Protein AF-A0A9E1J1G5-F1 (afdb_monomer)

Radius of gyration: 20.74 Å; Cα contacts (8 Å, |Δi|>4): 288; chains: 1; bounding box: 55×41×63 Å

Mean predicted aligned error: 5.79 Å

Sequence (266 aa):
MPKIDLGNWKSDDYFPFSLFRLLGIMYFPDDPQKRNQAIVTSLTNTKISMLEEATPEQRELIVKNLNLPPGGENPYSELEKTLKDAGADKTLLNSPSYEDFRKESGKAVLKGSIAGDILTLIKRMVSAKPKGGPSVKKAVFIIENFLAESLKKEGHPANRRFYMECWSEYRGVSHLWAAYGFWMNYLSKRGFLHSASDLYAFLNIAEDFREFGITFKPHGRKDSILLKDETWQPPVDLPRISCDLPLPPLPDEQIKALQEDYQAPV

Structure (mmCIF, N/CA/C/O backbone):
data_AF-A0A9E1J1G5-F1
#
_entry.id   AF-A0A9E1J1G5-F1
#
loop_
_atom_site.group_PDB
_atom_site.id
_atom_site.type_symbol
_atom_site.label_atom_id
_atom_site.label_alt_id
_atom_site.label_comp_id
_atom_site.label_asym_id
_atom_site.label_entity_id
_atom_site.label_seq_id
_atom_site.pdbx_PDB_ins_code
_atom_site.Cartn_x
_atom_site.Cartn_y
_atom_site.Cartn_z
_atom_site.occupancy
_atom_site.B_iso_or_equiv
_atom_site.auth_seq_id
_atom_site.auth_comp_id
_atom_site.auth_asym_id
_atom_site.auth_atom_id
_atom_site.pdbx_PDB_model_num
ATOM 1 N N . MET A 1 1 ? -11.316 -6.652 -8.997 1.00 71.88 1 MET A N 1
ATOM 2 C CA . MET A 1 1 ? -10.025 -6.123 -9.494 1.00 71.88 1 MET A CA 1
ATOM 3 C C . MET A 1 1 ? -9.435 -7.075 -10.530 1.00 71.88 1 MET A C 1
ATOM 5 O O . MET A 1 1 ? -9.555 -8.283 -10.334 1.00 71.88 1 MET A O 1
ATOM 9 N N . PRO A 1 2 ? -8.868 -6.588 -11.649 1.00 66.00 2 PRO A N 1
ATOM 10 C CA . PRO A 1 2 ? -8.272 -7.461 -12.658 1.00 66.00 2 PRO A CA 1
ATOM 11 C C . PRO A 1 2 ? -7.134 -8.299 -12.061 1.00 66.00 2 PRO A C 1
ATOM 13 O O . PRO A 1 2 ? -6.304 -7.787 -11.309 1.00 66.00 2 PRO A O 1
ATOM 16 N N . LYS A 1 3 ? -7.092 -9.590 -12.415 1.00 78.31 3 LYS A N 1
ATOM 17 C CA . LYS A 1 3 ? -5.912 -10.433 -12.194 1.00 78.31 3 LYS A CA 1
ATOM 18 C C . LYS A 1 3 ? -4.831 -9.930 -13.139 1.00 78.31 3 LYS A C 1
ATOM 20 O O . LYS A 1 3 ? -4.956 -10.102 -14.348 1.00 78.31 3 LYS A O 1
ATOM 25 N N . ILE A 1 4 ? -3.832 -9.248 -12.598 1.00 78.75 4 ILE A N 1
ATOM 26 C CA . ILE A 1 4 ? -2.724 -8.730 -13.397 1.00 78.75 4 ILE A CA 1
ATOM 27 C C . ILE A 1 4 ? -1.570 -9.704 -13.258 1.00 78.75 4 ILE A C 1
ATOM 29 O O . ILE A 1 4 ? -1.109 -9.977 -12.152 1.00 78.75 4 ILE A O 1
ATOM 33 N N . ASP A 1 5 ? -1.152 -10.235 -14.398 1.00 85.44 5 ASP A N 1
ATOM 34 C CA . ASP A 1 5 ? -0.017 -11.131 -14.499 1.00 85.44 5 ASP A CA 1
ATOM 35 C C . ASP A 1 5 ? 1.289 -10.347 -14.312 1.00 85.44 5 ASP A C 1
ATOM 37 O O . ASP A 1 5 ? 1.572 -9.393 -15.046 1.00 85.44 5 ASP A O 1
ATOM 41 N N . LEU A 1 6 ? 2.093 -10.749 -13.328 1.00 88.94 6 LEU A N 1
ATOM 42 C CA . LEU A 1 6 ? 3.420 -10.177 -13.101 1.00 88.94 6 LEU A CA 1
ATOM 43 C C . LEU A 1 6 ? 4.454 -10.686 -14.123 1.00 88.94 6 LEU A C 1
ATOM 45 O O . LEU A 1 6 ? 5.547 -10.139 -14.177 1.00 88.94 6 LEU A O 1
ATOM 49 N N . GLY A 1 7 ? 4.100 -11.653 -14.978 1.00 85.81 7 GLY A N 1
ATOM 50 C CA . GLY A 1 7 ? 4.993 -12.271 -15.956 1.00 85.81 7 GLY A CA 1
ATOM 51 C C . GLY A 1 7 ? 5.881 -13.334 -15.308 1.00 85.81 7 GLY A C 1
ATOM 52 O O . GLY A 1 7 ? 5.498 -13.952 -14.316 1.00 85.81 7 GLY A O 1
ATOM 53 N N . ASN A 1 8 ? 7.092 -13.530 -15.832 1.00 84.56 8 ASN A N 1
ATOM 54 C CA . ASN A 1 8 ? 8.076 -14.488 -15.310 1.00 84.56 8 ASN A CA 1
ATOM 55 C C . ASN A 1 8 ? 8.753 -14.006 -14.008 1.00 84.56 8 ASN A C 1
ATOM 57 O O . ASN A 1 8 ? 9.972 -14.042 -13.872 1.00 84.56 8 ASN A O 1
ATOM 61 N N . TRP A 1 9 ? 7.960 -13.583 -13.020 1.00 86.19 9 TRP A N 1
ATOM 62 C CA . TRP A 1 9 ? 8.395 -12.916 -11.785 1.00 86.19 9 TRP A CA 1
ATOM 63 C C . TRP A 1 9 ? 9.342 -13.727 -10.891 1.00 86.19 9 TRP A C 1
ATOM 65 O O . TRP A 1 9 ? 9.960 -13.173 -9.986 1.00 86.19 9 TRP A O 1
ATOM 75 N N . LYS A 1 10 ? 9.467 -15.032 -11.149 1.00 86.44 10 LYS A N 1
ATOM 76 C CA . LYS A 1 10 ? 10.398 -15.945 -10.471 1.00 86.44 10 LYS A CA 1
ATOM 77 C C . LYS A 1 10 ? 11.832 -15.870 -11.007 1.00 86.44 10 LYS A C 1
ATOM 79 O O . LYS A 1 10 ? 12.721 -16.434 -10.381 1.00 86.44 10 LYS A O 1
ATOM 84 N N . SER A 1 11 ? 12.049 -15.235 -12.158 1.00 85.56 11 SER A N 1
ATOM 85 C CA . SER A 1 11 ? 13.368 -15.080 -12.772 1.00 85.56 11 SER A CA 1
ATOM 86 C C . SER A 1 11 ? 13.900 -13.665 -12.554 1.00 85.56 11 SER A C 1
ATOM 88 O O . SER A 1 11 ? 13.185 -12.684 -12.776 1.00 85.56 11 SER A O 1
ATOM 90 N N . ASP A 1 12 ? 15.169 -13.561 -12.158 1.00 82.69 12 ASP A N 1
ATOM 91 C CA . ASP A 1 12 ? 15.855 -12.277 -11.984 1.00 82.69 12 ASP A CA 1
ATOM 92 C C . ASP A 1 12 ? 15.942 -11.484 -13.299 1.00 82.69 12 ASP A C 1
ATOM 94 O O . ASP A 1 12 ? 15.855 -10.256 -13.277 1.00 82.69 12 ASP A O 1
ATOM 98 N N . ASP A 1 13 ? 15.982 -12.158 -14.453 1.00 79.19 13 ASP A N 1
ATOM 99 C CA . ASP A 1 13 ? 15.992 -11.501 -15.770 1.00 79.19 13 ASP A CA 1
ATOM 100 C C . ASP A 1 13 ? 14.711 -10.684 -16.023 1.00 79.19 13 ASP A C 1
ATOM 102 O O . ASP A 1 13 ? 14.711 -9.691 -16.754 1.00 79.19 13 ASP A O 1
ATOM 106 N N . TYR A 1 14 ? 13.610 -11.076 -15.376 1.00 83.19 14 TYR A N 1
ATOM 107 C CA . TYR A 1 14 ? 12.298 -10.442 -15.495 1.00 83.19 14 TYR A CA 1
ATOM 108 C C . TYR A 1 14 ? 11.895 -9.663 -14.241 1.00 83.19 14 TYR A C 1
ATOM 110 O O . TYR A 1 14 ? 10.787 -9.113 -14.175 1.00 83.19 14 TYR A O 1
ATOM 118 N N . PHE A 1 15 ? 12.777 -9.583 -13.243 1.00 87.75 15 PHE A N 1
ATOM 119 C CA . PHE A 1 15 ? 12.491 -8.900 -11.989 1.00 87.75 15 PHE A CA 1
ATOM 120 C C . PHE A 1 15 ? 12.102 -7.423 -12.197 1.00 87.75 15 PHE A C 1
ATOM 122 O O . PHE A 1 15 ? 11.034 -7.044 -11.706 1.00 87.75 15 PHE A O 1
ATOM 129 N N . PRO A 1 16 ? 12.844 -6.597 -12.971 1.00 86.12 16 PRO A N 1
ATOM 130 C CA . PRO A 1 16 ? 12.470 -5.196 -13.174 1.00 86.12 16 PRO A CA 1
ATOM 131 C C . PRO A 1 16 ? 11.065 -5.041 -13.769 1.00 86.12 16 PRO A C 1
ATOM 133 O O . PRO A 1 16 ? 10.278 -4.209 -13.326 1.00 86.12 16 PRO A O 1
ATOM 136 N N . PHE A 1 17 ? 10.703 -5.895 -14.729 1.00 87.31 17 PHE A N 1
ATOM 137 C CA . PHE A 1 17 ? 9.374 -5.895 -15.341 1.00 87.31 17 PHE A CA 1
ATOM 138 C C . PHE A 1 17 ? 8.273 -6.211 -14.335 1.00 87.31 17 PHE A C 1
ATOM 140 O O . PHE A 1 17 ? 7.263 -5.508 -14.267 1.00 87.31 17 PHE A O 1
ATOM 147 N N . SER A 1 18 ? 8.491 -7.252 -13.540 1.00 91.50 18 SER A N 1
ATOM 148 C CA . SER A 1 18 ? 7.551 -7.707 -12.519 1.00 91.50 18 SER A CA 1
ATOM 149 C C . SER A 1 18 ? 7.358 -6.643 -11.439 1.00 91.50 18 SER A C 1
ATOM 151 O O . SER A 1 18 ? 6.227 -6.355 -11.044 1.00 91.50 18 SER A O 1
ATOM 153 N N . LEU A 1 19 ? 8.452 -5.994 -11.029 1.00 92.75 19 LEU A N 1
ATOM 154 C CA . LEU A 1 19 ? 8.444 -4.876 -10.094 1.00 92.75 19 LEU A CA 1
ATOM 155 C C . LEU A 1 19 ? 7.640 -3.692 -10.639 1.00 92.75 19 LEU A C 1
ATOM 157 O O . LEU A 1 19 ? 6.762 -3.185 -9.946 1.00 92.75 19 LEU A O 1
ATOM 161 N N . PHE A 1 20 ? 7.885 -3.252 -11.876 1.00 92.44 20 PHE A N 1
ATOM 162 C CA . PHE A 1 20 ? 7.161 -2.103 -12.429 1.00 92.44 20 PHE A CA 1
ATOM 163 C C . PHE A 1 20 ? 5.688 -2.401 -12.693 1.00 92.44 20 PHE A C 1
ATOM 165 O O . PHE A 1 20 ? 4.851 -1.521 -12.490 1.00 92.44 20 PHE A O 1
ATOM 172 N N . ARG A 1 21 ? 5.341 -3.641 -13.066 1.00 92.94 21 ARG A N 1
ATOM 173 C CA . ARG A 1 21 ? 3.940 -4.083 -13.114 1.00 92.94 21 ARG A CA 1
ATOM 174 C C . ARG A 1 21 ? 3.294 -3.974 -11.739 1.00 92.94 21 ARG A C 1
ATOM 176 O O . ARG A 1 21 ? 2.249 -3.341 -11.626 1.00 92.94 21 ARG A O 1
ATOM 183 N N . LEU A 1 22 ? 3.934 -4.513 -10.702 1.00 95.31 22 LEU A N 1
ATOM 184 C CA . LEU A 1 22 ? 3.461 -4.412 -9.322 1.00 95.31 22 LEU A CA 1
ATOM 185 C C . LEU A 1 22 ? 3.281 -2.948 -8.883 1.00 95.31 22 LEU A C 1
ATOM 187 O O . LEU A 1 22 ? 2.214 -2.587 -8.388 1.00 95.31 22 LEU A O 1
ATOM 191 N N . LEU A 1 23 ? 4.275 -2.090 -9.118 1.00 94.88 23 LEU A N 1
ATOM 192 C CA . LEU A 1 23 ? 4.204 -0.665 -8.783 1.00 94.88 23 LEU A CA 1
ATOM 193 C C . LEU A 1 23 ? 3.078 0.048 -9.537 1.00 94.88 23 LEU A C 1
ATOM 195 O O . LEU A 1 23 ? 2.347 0.830 -8.937 1.00 94.88 23 LEU A O 1
ATOM 199 N N . GLY A 1 24 ? 2.872 -0.265 -10.819 1.00 94.69 24 GLY A N 1
ATOM 200 C CA . GLY A 1 24 ? 1.738 0.246 -11.586 1.00 94.69 24 GLY A CA 1
ATOM 201 C C . GLY A 1 24 ? 0.404 -0.076 -10.906 1.00 94.69 24 GLY A C 1
ATOM 202 O O . GLY A 1 24 ? -0.408 0.822 -10.695 1.00 94.69 24 GLY A O 1
ATOM 203 N N . ILE A 1 25 ? 0.200 -1.332 -10.493 1.00 95.44 25 ILE A N 1
ATOM 204 C CA . ILE A 1 25 ? -0.998 -1.781 -9.752 1.00 95.44 25 ILE A CA 1
ATOM 205 C C . ILE A 1 25 ? -1.164 -1.000 -8.453 1.00 95.44 25 ILE A C 1
ATOM 207 O O . ILE A 1 25 ? -2.265 -0.548 -8.145 1.00 95.44 25 ILE A O 1
ATOM 211 N N . MET A 1 26 ? -0.073 -0.836 -7.706 1.00 96.94 26 MET A N 1
ATOM 212 C CA . MET A 1 26 ? -0.079 -0.114 -6.441 1.00 96.94 26 MET A CA 1
ATOM 213 C C . MET A 1 26 ? -0.428 1.363 -6.626 1.00 96.94 26 MET A C 1
ATOM 215 O O . MET A 1 26 ? -1.184 1.891 -5.815 1.00 96.94 26 MET A O 1
ATOM 219 N N . TYR A 1 27 ? 0.088 2.020 -7.670 1.00 96.56 27 TYR A N 1
ATOM 220 C CA . TYR A 1 27 ? -0.142 3.443 -7.924 1.00 96.56 27 TYR A CA 1
ATOM 221 C C . TYR A 1 27 ? -1.534 3.729 -8.491 1.00 96.56 27 TYR A C 1
ATOM 223 O O . TYR A 1 27 ? -2.184 4.686 -8.068 1.00 96.56 27 TYR A O 1
ATOM 231 N N . PHE A 1 28 ? -1.998 2.899 -9.427 1.00 96.31 28 PHE A N 1
ATOM 232 C CA . PHE A 1 28 ? -3.217 3.136 -10.201 1.00 96.31 28 PHE A CA 1
ATOM 233 C C . PHE A 1 28 ? -4.117 1.885 -10.211 1.00 96.31 28 PHE A C 1
ATOM 235 O O . PHE A 1 28 ? -4.293 1.243 -11.252 1.00 96.31 28 PHE A O 1
ATOM 242 N N . PRO A 1 29 ? -4.700 1.500 -9.060 1.00 95.38 29 PRO A N 1
ATOM 243 C CA . PRO A 1 29 ? -5.474 0.262 -8.911 1.00 95.38 29 PRO A CA 1
ATOM 244 C C . PRO A 1 29 ? -6.682 0.147 -9.855 1.00 95.38 29 PRO A C 1
ATOM 246 O O . PRO A 1 29 ? -6.997 -0.954 -10.320 1.00 95.38 29 PRO A O 1
ATOM 249 N N . ASP A 1 30 ? -7.288 1.275 -10.222 1.00 94.69 30 ASP A N 1
ATOM 250 C CA . ASP A 1 30 ? -8.528 1.320 -11.007 1.00 94.69 30 ASP A CA 1
ATOM 251 C C . ASP A 1 30 ? -8.364 1.937 -12.407 1.00 94.69 30 ASP A C 1
ATOM 253 O O . ASP A 1 30 ? -9.327 1.988 -13.168 1.00 94.69 30 ASP A O 1
ATOM 257 N N . ASP A 1 31 ? -7.148 2.346 -12.788 1.00 94.06 31 ASP A N 1
ATOM 258 C CA . ASP A 1 31 ? -6.867 2.984 -14.083 1.00 94.06 31 ASP A CA 1
ATOM 259 C C . ASP A 1 31 ? -5.827 2.178 -14.890 1.00 94.06 31 ASP A C 1
ATOM 261 O O . ASP A 1 31 ? -4.618 2.390 -14.753 1.00 94.06 31 ASP A O 1
ATOM 265 N N . PRO A 1 32 ? -6.270 1.226 -15.739 1.00 91.38 32 PRO A N 1
ATOM 266 C CA . PRO A 1 32 ? -5.374 0.413 -16.558 1.00 91.38 32 PRO A CA 1
ATOM 267 C C . PRO A 1 32 ? -4.472 1.229 -17.490 1.00 91.38 32 PRO A C 1
ATOM 269 O O . PRO A 1 32 ? -3.341 0.820 -17.744 1.00 91.38 32 PRO A O 1
ATOM 272 N N . GLN A 1 33 ? -4.950 2.372 -17.989 1.00 89.31 33 GLN A N 1
ATOM 273 C CA . GLN A 1 33 ? -4.179 3.210 -18.901 1.00 89.31 33 GLN A CA 1
ATOM 274 C C . GLN A 1 33 ? -3.013 3.864 -18.158 1.00 89.31 33 GLN A C 1
ATOM 276 O O . GLN A 1 33 ? -1.870 3.762 -18.609 1.00 89.31 33 GLN A O 1
ATOM 281 N N . LYS A 1 34 ? -3.271 4.451 -16.983 1.00 91.00 34 LYS A N 1
ATOM 282 C CA . LYS A 1 34 ? -2.211 5.009 -16.133 1.00 91.00 34 LYS A CA 1
ATOM 283 C C . LYS A 1 34 ? -1.242 3.947 -15.631 1.00 91.00 34 LYS A C 1
ATOM 285 O O . LYS A 1 34 ? -0.047 4.217 -15.546 1.00 91.00 34 LYS A O 1
ATOM 290 N N . ARG A 1 35 ? -1.708 2.721 -15.361 1.00 91.50 35 ARG A N 1
ATOM 291 C CA . ARG A 1 35 ? -0.805 1.594 -15.054 1.00 91.50 35 ARG A CA 1
ATOM 292 C C . ARG A 1 35 ? 0.169 1.320 -16.185 1.00 91.50 35 ARG A C 1
ATOM 294 O O . ARG A 1 35 ? 1.368 1.241 -15.937 1.00 91.50 35 ARG A O 1
ATOM 301 N N . ASN A 1 36 ? -0.330 1.188 -17.411 1.00 88.19 36 ASN A N 1
ATOM 302 C CA . ASN A 1 36 ? 0.519 0.927 -18.569 1.00 88.19 36 ASN A CA 1
ATOM 303 C C . ASN A 1 36 ? 1.506 2.079 -18.796 1.00 88.19 36 ASN A C 1
ATOM 305 O O . ASN A 1 36 ? 2.693 1.830 -18.993 1.00 88.19 36 ASN A O 1
ATOM 309 N N . GLN A 1 37 ? 1.050 3.328 -18.665 1.00 87.56 37 GLN A N 1
ATOM 310 C CA . GLN A 1 37 ? 1.920 4.508 -18.704 1.00 87.56 37 GLN A CA 1
ATOM 311 C C . GLN A 1 37 ? 3.015 4.453 -17.635 1.00 87.56 37 GLN A C 1
ATOM 313 O O . GLN A 1 37 ? 4.180 4.696 -17.947 1.00 87.56 37 GLN A O 1
ATOM 318 N N . ALA A 1 38 ? 2.669 4.088 -16.398 1.00 89.12 38 ALA A N 1
ATOM 319 C CA . ALA A 1 38 ? 3.623 3.951 -15.303 1.00 89.12 38 ALA A CA 1
ATOM 320 C C . ALA A 1 38 ? 4.688 2.893 -15.599 1.00 89.12 38 ALA A C 1
ATOM 322 O O . ALA A 1 38 ? 5.877 3.161 -15.458 1.00 89.12 38 ALA A O 1
ATOM 323 N N . ILE A 1 39 ? 4.264 1.718 -16.071 1.00 88.19 39 ILE A N 1
ATOM 324 C CA . ILE A 1 39 ? 5.156 0.607 -16.415 1.00 88.19 39 ILE A CA 1
ATOM 325 C C . ILE A 1 39 ? 6.137 1.032 -17.514 1.00 88.19 39 ILE A C 1
ATOM 327 O O . ILE A 1 39 ? 7.347 0.875 -17.351 1.00 88.19 39 ILE A O 1
ATOM 331 N N . VAL A 1 40 ? 5.627 1.602 -18.612 1.00 85.75 40 VAL A N 1
ATOM 332 C CA . VAL A 1 40 ? 6.446 2.046 -19.751 1.00 85.75 40 VAL A CA 1
ATOM 333 C C . VAL A 1 40 ? 7.419 3.147 -19.328 1.00 85.75 40 VAL A C 1
ATOM 335 O O . VAL A 1 40 ? 8.602 3.077 -19.662 1.00 85.75 40 VAL A O 1
ATOM 338 N N . THR A 1 41 ? 6.948 4.136 -18.564 1.00 85.94 41 THR A N 1
ATOM 339 C CA . THR A 1 41 ? 7.777 5.255 -18.094 1.00 85.94 41 THR A CA 1
ATOM 340 C C . THR A 1 41 ? 8.899 4.760 -17.185 1.00 85.94 41 THR A C 1
ATOM 342 O O . THR A 1 41 ? 10.061 5.096 -17.408 1.00 85.94 41 THR A O 1
ATOM 345 N N . SER A 1 42 ? 8.588 3.912 -16.200 1.00 85.31 42 SER A N 1
ATOM 346 C CA . SER A 1 42 ? 9.591 3.367 -15.282 1.00 85.31 42 SER A CA 1
ATOM 347 C C . SER A 1 42 ? 10.634 2.509 -15.998 1.00 85.31 42 SER A C 1
ATOM 349 O O . SER A 1 42 ? 11.826 2.725 -15.797 1.00 85.31 42 SER A O 1
ATOM 351 N N . LEU A 1 43 ? 10.210 1.608 -16.892 1.00 83.50 43 LEU A N 1
ATOM 352 C CA . LEU A 1 43 ? 11.127 0.793 -17.698 1.00 83.50 43 LEU A CA 1
ATOM 353 C C . LEU A 1 43 ? 12.055 1.651 -18.564 1.00 83.50 43 LEU A C 1
ATOM 355 O O . LEU A 1 43 ? 13.251 1.371 -18.657 1.00 83.50 43 LEU A O 1
ATOM 359 N N . THR A 1 44 ? 11.506 2.689 -19.196 1.00 83.00 44 THR A N 1
ATOM 360 C CA . THR A 1 44 ? 12.270 3.595 -20.062 1.00 83.00 44 THR A CA 1
ATOM 361 C C . THR A 1 44 ? 13.322 4.349 -19.257 1.00 83.00 44 THR A C 1
ATOM 363 O O . THR A 1 44 ? 14.491 4.353 -19.637 1.00 83.00 44 THR A O 1
ATOM 366 N N . ASN A 1 45 ? 12.946 4.902 -18.103 1.00 81.19 45 ASN A N 1
ATOM 367 C CA . ASN A 1 45 ? 13.873 5.638 -17.246 1.00 81.19 45 ASN A CA 1
ATOM 368 C C . ASN A 1 45 ? 14.975 4.752 -16.673 1.00 81.19 45 ASN A C 1
ATOM 370 O O . ASN A 1 45 ? 16.133 5.147 -16.708 1.00 81.19 45 ASN A O 1
ATOM 374 N N . THR A 1 46 ? 14.655 3.539 -16.211 1.00 81.69 46 THR A N 1
ATOM 375 C CA . THR A 1 46 ? 15.680 2.599 -15.737 1.00 81.69 46 THR A CA 1
ATOM 376 C C . THR A 1 46 ? 16.699 2.296 -16.828 1.00 81.69 46 THR A C 1
ATOM 378 O O . THR A 1 46 ? 17.897 2.314 -16.564 1.00 81.69 46 THR A O 1
ATOM 381 N N . LYS A 1 47 ? 16.254 2.090 -18.072 1.00 80.69 47 LYS A N 1
ATOM 382 C CA . LYS A 1 47 ? 17.173 1.879 -19.195 1.00 80.69 47 LYS A CA 1
ATOM 383 C C . LYS A 1 47 ? 18.019 3.108 -19.516 1.00 80.69 47 LYS A C 1
ATOM 385 O O . LYS A 1 47 ? 19.201 2.944 -19.803 1.00 80.69 47 LYS A O 1
ATOM 390 N N . ILE A 1 48 ? 17.435 4.307 -19.479 1.00 80.25 48 ILE A N 1
ATOM 391 C CA . ILE A 1 48 ? 18.177 5.558 -19.686 1.00 80.25 48 ILE A CA 1
ATOM 392 C C . ILE A 1 48 ? 19.261 5.701 -18.614 1.00 80.25 48 ILE A C 1
ATOM 394 O O . ILE A 1 48 ? 20.421 5.871 -18.970 1.00 80.25 48 ILE A O 1
ATOM 398 N N . SER A 1 49 ? 18.928 5.522 -17.334 1.00 77.44 49 SER A N 1
ATOM 399 C CA . SER A 1 49 ? 19.912 5.594 -16.246 1.00 77.44 49 SER A CA 1
ATOM 400 C C . SER A 1 49 ? 21.015 4.543 -16.391 1.00 77.44 49 SER A C 1
ATOM 402 O O . SER A 1 49 ? 22.191 4.870 -16.272 1.00 77.44 49 SER A O 1
ATOM 404 N N . MET A 1 50 ? 20.670 3.300 -16.752 1.00 79.25 50 MET A N 1
ATOM 405 C CA . MET A 1 50 ? 21.672 2.263 -17.037 1.00 79.25 50 MET A CA 1
ATOM 406 C C . MET A 1 50 ? 22.603 2.653 -18.194 1.00 79.25 50 MET A C 1
ATOM 408 O O . MET A 1 50 ? 23.794 2.364 -18.142 1.00 79.25 50 MET A O 1
ATOM 412 N N . LEU A 1 51 ? 22.083 3.298 -19.243 1.00 78.81 51 LEU A N 1
ATOM 413 C CA . LEU A 1 51 ? 22.889 3.785 -20.365 1.00 78.81 51 LEU A CA 1
ATOM 414 C C . LEU A 1 51 ? 23.793 4.954 -19.961 1.00 78.81 51 LEU A C 1
ATOM 416 O O . LEU A 1 51 ? 24.942 5.013 -20.396 1.00 78.81 51 LEU A O 1
ATOM 420 N N . GLU A 1 52 ? 23.296 5.877 -19.140 1.00 82.44 52 GLU A N 1
ATOM 421 C CA . GLU A 1 52 ? 24.062 7.020 -18.638 1.00 82.44 52 GLU A CA 1
ATOM 422 C C . GLU A 1 52 ? 25.233 6.569 -17.757 1.00 82.44 52 GLU A C 1
ATOM 424 O O . GLU A 1 52 ? 26.340 7.090 -17.903 1.00 82.44 52 GLU A O 1
ATOM 429 N N . GLU A 1 53 ? 25.027 5.547 -16.928 1.00 84.75 53 GLU A N 1
ATOM 430 C CA . GLU A 1 53 ? 26.045 4.984 -16.032 1.00 84.75 53 GLU A CA 1
ATOM 431 C C . GLU A 1 53 ? 26.988 3.978 -16.718 1.00 84.75 53 GLU A C 1
ATOM 433 O O . GLU A 1 53 ? 28.068 3.688 -16.200 1.00 84.75 53 GLU A O 1
ATOM 438 N N . ALA A 1 54 ? 26.615 3.455 -17.888 1.00 85.00 54 ALA A N 1
ATOM 439 C CA . ALA A 1 54 ? 2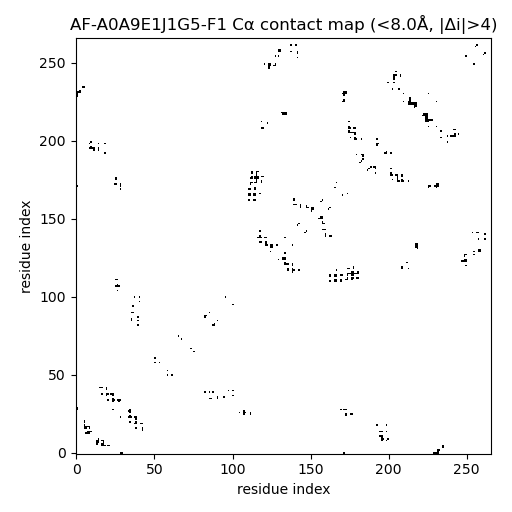7.399 2.458 -18.610 1.00 85.00 54 ALA A CA 1
ATOM 440 C C . ALA A 1 54 ? 28.718 3.022 -19.174 1.00 85.00 54 ALA A C 1
ATOM 442 O O . ALA A 1 54 ? 28.758 4.125 -19.732 1.00 85.00 54 ALA A O 1
ATOM 443 N N . THR A 1 55 ? 29.788 2.218 -19.114 1.00 91.94 55 THR A N 1
ATOM 444 C CA . THR A 1 55 ? 31.049 2.503 -19.823 1.00 91.94 55 THR A CA 1
ATOM 445 C C . THR A 1 55 ? 30.832 2.509 -21.343 1.00 91.94 55 THR A C 1
ATOM 447 O O . THR A 1 55 ? 29.844 1.943 -21.821 1.00 91.94 55 THR A O 1
ATOM 450 N N . PRO A 1 56 ? 31.733 3.106 -22.147 1.00 90.44 56 PRO A N 1
ATOM 451 C CA . PRO A 1 56 ? 31.621 3.070 -23.607 1.00 90.44 56 PRO A CA 1
ATOM 452 C C . PRO A 1 56 ? 31.427 1.655 -24.180 1.00 90.44 56 PRO A C 1
ATOM 454 O O . PRO A 1 56 ? 30.563 1.460 -25.031 1.00 90.44 56 PRO A O 1
ATOM 457 N N . GLU A 1 57 ? 32.144 0.658 -23.656 1.00 87.25 57 GLU A N 1
ATOM 458 C CA . GLU A 1 57 ? 32.053 -0.744 -24.086 1.00 87.25 57 GLU A CA 1
ATOM 459 C C . GLU A 1 57 ? 30.696 -1.362 -23.722 1.00 87.25 57 GLU A C 1
ATOM 461 O O . GLU A 1 57 ? 30.093 -2.088 -24.513 1.00 87.25 57 GLU A O 1
ATOM 466 N N . GLN A 1 58 ? 30.177 -1.049 -22.530 1.00 83.25 58 GLN A N 1
ATOM 467 C CA . GLN A 1 58 ? 28.847 -1.480 -22.103 1.00 83.25 58 GLN A CA 1
ATOM 468 C C . GLN A 1 58 ? 27.752 -0.819 -22.945 1.00 83.25 58 GLN A C 1
ATOM 470 O O . GLN A 1 58 ? 26.806 -1.493 -23.347 1.00 83.25 58 GLN A O 1
ATOM 475 N N . ARG A 1 59 ? 27.884 0.475 -23.265 1.00 79.25 59 ARG A N 1
ATOM 476 C CA . ARG A 1 59 ? 26.955 1.185 -24.156 1.00 79.25 59 ARG A CA 1
ATOM 477 C C . ARG A 1 59 ? 26.953 0.571 -25.549 1.00 79.25 59 ARG A C 1
ATOM 479 O O . ARG A 1 59 ? 25.878 0.336 -26.091 1.00 79.25 59 ARG A O 1
ATOM 486 N N . GLU A 1 60 ? 28.125 0.271 -26.107 1.00 79.31 60 GLU A N 1
ATOM 487 C CA . GLU A 1 60 ? 28.240 -0.388 -27.409 1.00 79.31 60 GLU A CA 1
ATOM 488 C C . GLU A 1 60 ? 27.568 -1.767 -27.393 1.00 79.31 60 GLU A C 1
ATOM 490 O O . GLU A 1 60 ? 26.788 -2.078 -28.293 1.00 79.31 60 GLU A O 1
ATOM 495 N N . LEU A 1 61 ? 27.775 -2.560 -26.336 1.00 80.06 61 LEU A N 1
ATOM 496 C CA . LEU A 1 61 ? 27.111 -3.852 -26.167 1.00 80.06 61 LEU A CA 1
ATOM 497 C C . LEU A 1 61 ? 25.585 -3.710 -26.045 1.00 80.06 61 LEU A C 1
ATOM 499 O O . LEU A 1 61 ? 24.852 -4.456 -26.693 1.00 80.06 61 LEU A O 1
ATOM 503 N N . ILE A 1 62 ? 25.092 -2.746 -25.261 1.00 75.38 62 ILE A N 1
ATOM 504 C CA . ILE A 1 62 ? 23.653 -2.484 -25.107 1.00 75.38 62 ILE A CA 1
ATOM 505 C C . ILE A 1 62 ? 23.042 -2.060 -26.448 1.00 75.38 62 ILE A C 1
ATOM 507 O O . ILE A 1 62 ? 22.029 -2.622 -26.858 1.00 75.38 62 ILE A O 1
ATOM 511 N N . VAL A 1 63 ? 23.663 -1.118 -27.162 1.00 72.44 63 VAL A N 1
ATOM 512 C CA . VAL A 1 63 ? 23.200 -0.659 -28.482 1.00 72.44 63 VAL A CA 1
ATOM 513 C C . VAL A 1 63 ? 23.234 -1.798 -29.502 1.00 72.44 63 VAL A C 1
ATOM 515 O O . VAL A 1 63 ? 22.289 -1.965 -30.272 1.00 72.44 63 VAL A O 1
ATOM 518 N N . LYS A 1 64 ? 24.282 -2.628 -29.491 1.00 73.50 64 LYS A N 1
ATOM 519 C CA . LYS A 1 64 ? 24.389 -3.808 -30.356 1.00 73.50 64 LYS A CA 1
ATOM 520 C C . LYS A 1 64 ? 23.281 -4.821 -30.070 1.00 73.50 64 LYS A C 1
ATOM 522 O O . LYS A 1 64 ? 22.688 -5.336 -31.013 1.00 73.50 64 LYS A O 1
ATOM 527 N N . ASN A 1 65 ? 22.968 -5.059 -28.797 1.00 67.25 65 ASN A N 1
ATOM 528 C CA . ASN A 1 65 ? 21.888 -5.954 -28.386 1.00 67.25 65 ASN A CA 1
ATOM 529 C C . ASN A 1 65 ? 20.504 -5.399 -28.768 1.00 67.25 65 ASN A C 1
ATOM 531 O O . ASN A 1 65 ? 19.631 -6.170 -29.161 1.00 67.25 65 ASN A O 1
ATOM 535 N N . LEU A 1 66 ? 20.308 -4.076 -28.720 1.00 65.44 66 LEU A N 1
ATOM 536 C CA . LEU A 1 66 ? 19.080 -3.422 -29.195 1.00 65.44 66 LEU A CA 1
ATOM 537 C C . LEU A 1 66 ? 18.895 -3.526 -30.721 1.00 65.44 66 LEU A C 1
ATOM 539 O O . LEU A 1 66 ? 17.762 -3.507 -31.191 1.00 65.44 66 LEU A O 1
ATOM 543 N N . ASN A 1 67 ? 19.985 -3.666 -31.480 1.00 60.50 67 ASN A N 1
ATOM 544 C CA . ASN A 1 67 ? 19.991 -3.754 -32.945 1.00 60.50 67 ASN A CA 1
ATOM 545 C C . ASN A 1 67 ? 20.068 -5.199 -33.486 1.00 60.50 67 ASN A C 1
ATOM 547 O O . ASN A 1 67 ? 20.372 -5.394 -34.666 1.00 60.50 67 ASN A O 1
ATOM 551 N N . LEU A 1 68 ? 19.836 -6.227 -32.658 1.00 49.50 68 LEU A N 1
ATOM 552 C CA . LEU A 1 68 ? 19.889 -7.618 -33.118 1.00 49.50 68 LEU A CA 1
ATOM 553 C C . LEU A 1 68 ? 18.780 -7.913 -34.151 1.00 49.50 68 LEU A C 1
ATOM 555 O O . LEU A 1 68 ? 17.626 -7.536 -33.937 1.00 49.50 68 LEU A O 1
ATOM 559 N N . PRO A 1 69 ? 19.103 -8.604 -35.264 1.00 45.31 69 PRO A N 1
ATOM 560 C CA . PRO A 1 69 ? 18.129 -8.936 -36.296 1.00 45.31 69 PRO A CA 1
ATOM 561 C C . PRO A 1 69 ? 17.024 -9.867 -35.758 1.00 45.31 69 PRO A C 1
ATOM 563 O O . PRO A 1 69 ? 17.284 -10.693 -34.876 1.00 45.31 69 PRO A O 1
ATOM 566 N N . PRO A 1 70 ? 15.795 -9.777 -36.299 1.00 43.78 70 PRO A N 1
ATOM 567 C CA . PRO A 1 70 ? 14.673 -10.611 -35.878 1.00 43.78 70 PRO A CA 1
ATOM 568 C C . PRO A 1 70 ? 14.954 -12.074 -36.257 1.00 43.78 70 PRO A C 1
ATOM 570 O O . PRO A 1 70 ? 14.892 -12.431 -37.431 1.00 43.78 70 PRO A O 1
ATOM 573 N N . GLY A 1 71 ? 15.311 -12.924 -35.287 1.00 47.25 71 GLY A N 1
ATOM 574 C CA . GLY A 1 71 ? 15.562 -14.350 -35.548 1.00 47.25 71 GLY A CA 1
ATOM 575 C C . GLY A 1 71 ? 16.306 -15.144 -34.466 1.00 47.25 71 GLY A C 1
ATOM 576 O O . GLY A 1 71 ? 16.171 -16.363 -34.436 1.00 47.25 71 GLY A O 1
ATOM 577 N N . GLY A 1 72 ? 17.058 -14.499 -33.566 1.00 52.09 72 GLY A N 1
ATOM 578 C CA . GLY A 1 72 ? 17.533 -15.142 -32.328 1.00 52.09 72 GLY A CA 1
ATOM 579 C C . GLY A 1 72 ? 16.470 -15.086 -31.227 1.00 52.09 72 GLY A C 1
ATOM 580 O O . GLY A 1 72 ? 15.544 -14.280 -31.335 1.00 52.09 72 GLY A O 1
ATOM 581 N N . GLU A 1 73 ? 16.602 -15.889 -30.162 1.00 53.91 73 GLU A N 1
ATOM 582 C CA . GLU A 1 73 ? 15.885 -15.657 -28.895 1.00 53.91 73 GLU A CA 1
ATOM 583 C C . GLU A 1 73 ? 16.264 -14.263 -28.385 1.00 53.91 73 GLU A C 1
ATOM 585 O O . GLU A 1 73 ? 17.257 -14.064 -27.691 1.00 53.91 73 GLU A O 1
ATOM 590 N N . ASN A 1 74 ? 15.529 -13.257 -28.849 1.00 57.53 74 ASN A N 1
ATOM 591 C CA . ASN A 1 74 ? 15.790 -11.879 -28.517 1.00 57.53 74 ASN A CA 1
ATOM 592 C C . ASN A 1 74 ? 15.190 -11.651 -27.124 1.00 57.53 74 ASN A C 1
ATOM 594 O O . ASN A 1 74 ? 13.961 -11.707 -27.004 1.00 57.53 74 ASN A O 1
ATOM 598 N N . PRO A 1 75 ? 15.986 -11.361 -26.080 1.00 52.41 75 PRO A N 1
ATOM 599 C CA . PRO A 1 75 ? 15.446 -11.017 -24.763 1.00 52.41 75 PRO A CA 1
ATOM 600 C C . PRO A 1 75 ? 14.545 -9.771 -24.823 1.00 52.41 75 PRO A C 1
ATOM 602 O O . PRO A 1 75 ? 13.700 -9.558 -23.957 1.00 52.41 75 PRO A O 1
ATOM 605 N N . TYR A 1 76 ? 14.654 -8.966 -25.885 1.00 57.56 76 TYR A N 1
ATOM 606 C CA . TYR A 1 76 ? 13.757 -7.849 -26.154 1.00 57.56 76 TYR A CA 1
ATOM 607 C C . TYR A 1 76 ? 12.449 -8.240 -26.844 1.00 57.56 76 TYR A C 1
ATOM 609 O O . TYR A 1 76 ? 11.576 -7.389 -26.917 1.00 57.56 76 TYR A O 1
ATOM 617 N N . SER A 1 77 ? 12.252 -9.482 -27.293 1.00 65.12 77 SER A N 1
ATOM 618 C CA . SER A 1 77 ? 10.962 -9.923 -27.852 1.00 65.12 77 SER A CA 1
ATOM 619 C C . SER A 1 77 ? 9.850 -9.918 -26.796 1.00 65.12 77 SER A C 1
ATOM 621 O O . SER A 1 77 ? 8.729 -9.510 -27.089 1.00 65.12 77 SER A O 1
ATOM 623 N N . GLU A 1 78 ? 10.160 -10.267 -25.542 1.00 62.16 78 GLU A N 1
ATOM 624 C CA . GLU A 1 78 ? 9.226 -10.130 -24.419 1.00 62.16 78 GLU A CA 1
ATOM 625 C C . GLU A 1 78 ? 8.986 -8.671 -24.025 1.00 62.16 78 GLU A C 1
ATOM 627 O O . GLU A 1 78 ? 7.859 -8.308 -23.682 1.00 62.16 78 GLU A O 1
ATOM 632 N N . LEU A 1 79 ? 10.014 -7.819 -24.106 1.00 62.88 79 LEU A N 1
ATOM 633 C CA . LEU A 1 79 ? 9.863 -6.380 -23.892 1.00 62.88 79 LEU A CA 1
ATOM 634 C C . LEU A 1 79 ? 9.007 -5.755 -24.992 1.00 62.88 79 LEU A C 1
ATOM 636 O O . LEU A 1 79 ? 8.096 -5.007 -24.681 1.00 62.88 79 LEU A O 1
ATOM 640 N N . GLU A 1 80 ? 9.292 -6.041 -26.257 1.00 67.31 80 GLU A N 1
ATOM 641 C CA . GLU A 1 80 ? 8.553 -5.529 -27.407 1.00 67.31 80 GLU A CA 1
ATOM 642 C C . GLU A 1 80 ? 7.110 -6.016 -27.357 1.00 67.31 80 GLU A C 1
ATOM 644 O O . GLU A 1 80 ? 6.193 -5.211 -27.491 1.00 67.31 80 GLU A O 1
ATOM 649 N N . LYS A 1 81 ? 6.896 -7.300 -27.049 1.00 70.56 81 LYS A N 1
ATOM 650 C CA . LYS A 1 81 ? 5.569 -7.845 -26.771 1.00 70.56 81 LYS A CA 1
ATOM 651 C C . LYS A 1 81 ? 4.902 -7.118 -25.606 1.00 70.56 81 LYS A C 1
ATOM 653 O O . LYS A 1 81 ? 3.772 -6.694 -25.758 1.00 70.56 81 LYS A O 1
ATOM 658 N N . THR A 1 82 ? 5.585 -6.899 -24.484 1.00 63.09 82 THR A N 1
ATOM 659 C CA . THR A 1 82 ? 5.019 -6.196 -23.319 1.00 63.09 82 THR A CA 1
ATOM 660 C C . THR A 1 82 ? 4.698 -4.737 -23.626 1.00 63.09 82 THR A C 1
ATOM 662 O O . THR A 1 82 ? 3.644 -4.254 -23.231 1.00 63.09 82 THR A O 1
ATOM 665 N N . LEU A 1 83 ? 5.575 -4.027 -24.335 1.00 66.94 83 LEU A N 1
ATOM 666 C CA . LEU A 1 83 ? 5.348 -2.659 -24.789 1.00 66.94 83 LEU A CA 1
ATOM 667 C C . LEU A 1 83 ? 4.149 -2.626 -25.738 1.00 66.94 83 LEU A C 1
ATOM 669 O O . LEU A 1 83 ? 3.258 -1.802 -25.569 1.00 66.94 83 LEU A O 1
ATOM 673 N N . LYS A 1 84 ? 4.075 -3.559 -26.688 1.00 73.44 84 LYS A N 1
ATOM 674 C CA . LYS A 1 84 ? 2.962 -3.684 -27.630 1.00 73.44 84 LYS A CA 1
ATOM 675 C C . LYS A 1 84 ? 1.645 -4.038 -26.932 1.00 73.44 84 LYS A C 1
ATOM 677 O O . LYS A 1 84 ? 0.641 -3.381 -27.189 1.00 73.44 84 LYS A O 1
ATOM 682 N N . ASP A 1 85 ? 1.656 -4.993 -26.007 1.00 69.25 85 ASP A N 1
ATOM 683 C CA . ASP A 1 85 ? 0.513 -5.402 -25.179 1.00 69.25 85 ASP A CA 1
ATOM 684 C C . ASP A 1 85 ? 0.066 -4.258 -24.249 1.00 69.25 85 ASP A C 1
ATOM 686 O O . ASP A 1 85 ? -1.125 -4.083 -23.995 1.00 69.25 85 ASP A O 1
ATOM 690 N N . ALA A 1 86 ? 1.007 -3.426 -23.791 1.00 62.69 86 ALA A N 1
ATOM 691 C CA . ALA A 1 86 ? 0.733 -2.203 -23.042 1.00 62.69 86 ALA A CA 1
ATOM 692 C C . ALA A 1 86 ? 0.268 -1.030 -23.932 1.00 62.69 86 ALA A C 1
ATOM 694 O O . ALA A 1 86 ? -0.084 0.024 -23.401 1.00 62.69 86 ALA A O 1
ATOM 695 N N . GLY A 1 87 ? 0.246 -1.193 -25.262 1.00 66.69 87 GLY A N 1
ATOM 696 C CA . GLY A 1 87 ? -0.124 -0.155 -26.227 1.00 66.69 87 GLY A CA 1
ATOM 697 C C . GLY A 1 87 ? 0.898 0.979 -26.326 1.00 66.69 87 GLY A C 1
ATOM 698 O O . GLY A 1 87 ? 0.506 2.141 -26.435 1.00 66.69 87 GLY A O 1
ATOM 699 N N . ALA A 1 88 ? 2.194 0.679 -26.206 1.00 69.44 88 ALA A N 1
ATOM 700 C CA . ALA A 1 88 ? 3.280 1.655 -26.113 1.00 69.44 88 ALA A CA 1
ATOM 701 C C . ALA A 1 88 ? 3.321 2.644 -27.285 1.00 69.44 88 ALA A C 1
ATOM 703 O O . ALA A 1 88 ? 3.593 3.818 -27.070 1.00 69.44 88 ALA A O 1
ATOM 704 N N . ASP A 1 89 ? 2.992 2.210 -28.499 1.00 68.00 89 ASP A N 1
ATOM 705 C CA . ASP A 1 89 ? 2.901 3.055 -29.693 1.00 68.00 89 ASP A CA 1
ATOM 706 C C . ASP A 1 89 ? 1.886 4.201 -29.525 1.00 68.00 89 ASP A C 1
ATOM 708 O O . ASP A 1 89 ? 2.188 5.363 -29.799 1.00 68.00 89 ASP A O 1
ATOM 712 N N . LYS A 1 90 ? 0.699 3.897 -28.988 1.00 63.66 90 LYS A N 1
ATOM 713 C CA . LYS A 1 90 ? -0.343 4.892 -28.676 1.00 63.66 90 LYS A CA 1
ATOM 714 C C . LYS A 1 90 ? -0.068 5.647 -27.379 1.00 63.66 90 LYS A C 1
ATOM 716 O O . LYS A 1 90 ? -0.473 6.802 -27.229 1.00 63.66 90 LYS A O 1
ATOM 721 N N . THR A 1 91 ? 0.591 4.975 -26.440 1.00 66.75 91 THR A N 1
ATOM 722 C CA . THR A 1 91 ? 0.862 5.481 -25.095 1.00 66.75 91 THR A CA 1
ATOM 723 C C . THR A 1 91 ? 1.980 6.512 -25.106 1.00 66.75 91 THR A C 1
ATOM 725 O O . THR A 1 91 ? 1.841 7.515 -24.424 1.00 66.75 91 THR A O 1
ATOM 728 N N . LEU A 1 92 ? 3.033 6.330 -25.911 1.00 68.50 92 LEU A N 1
ATOM 729 C CA . LEU A 1 92 ? 4.160 7.265 -26.006 1.00 68.50 92 LEU A CA 1
ATOM 730 C C . LEU A 1 92 ? 3.743 8.621 -26.581 1.00 68.50 92 LEU A C 1
ATOM 732 O O . LEU A 1 92 ? 4.145 9.650 -26.048 1.00 68.50 92 LEU A O 1
ATOM 736 N N . LEU A 1 93 ? 2.889 8.633 -27.611 1.00 72.19 93 LEU A N 1
ATOM 737 C CA . LEU A 1 93 ? 2.393 9.875 -28.222 1.00 72.19 93 LEU A CA 1
ATOM 738 C C . LEU A 1 93 ? 1.582 10.747 -27.253 1.00 72.19 93 LEU A C 1
ATOM 740 O O . LEU A 1 93 ? 1.545 11.961 -27.415 1.00 72.19 93 LEU A O 1
ATOM 744 N N . ASN A 1 94 ? 0.948 10.133 -26.251 1.00 74.12 94 ASN A N 1
ATOM 745 C CA . ASN A 1 94 ? 0.119 10.811 -25.252 1.00 74.12 94 ASN A CA 1
ATOM 746 C C . ASN A 1 94 ? 0.668 10.632 -23.829 1.00 74.12 94 ASN A C 1
ATOM 748 O O . ASN A 1 94 ? -0.083 10.761 -22.858 1.00 74.12 94 ASN A O 1
ATOM 752 N N . SER A 1 95 ? 1.940 10.251 -23.691 1.00 73.94 95 SER A N 1
ATOM 753 C CA . SER A 1 95 ? 2.510 9.974 -22.378 1.00 73.94 95 SER A CA 1
ATOM 754 C C . SER A 1 95 ? 2.680 11.295 -21.633 1.00 73.94 95 SER A C 1
ATOM 756 O O . SER A 1 95 ? 3.173 12.258 -22.228 1.00 73.94 95 SER A O 1
ATOM 758 N N . PRO A 1 96 ? 2.312 11.368 -20.342 1.00 77.44 96 PRO A N 1
ATOM 759 C CA . PRO A 1 96 ? 2.677 12.515 -19.526 1.00 77.44 96 PRO A CA 1
ATOM 760 C C . PRO A 1 96 ? 4.200 12.691 -19.516 1.00 77.44 96 PRO A C 1
ATOM 762 O O . PRO A 1 96 ? 4.954 11.733 -19.733 1.00 77.44 96 PRO A O 1
ATOM 765 N N . SER A 1 97 ? 4.655 13.913 -19.234 1.00 83.06 97 SER A N 1
ATOM 766 C CA . SER A 1 97 ? 6.076 14.147 -18.988 1.00 83.06 97 SER A CA 1
ATOM 767 C C . SER A 1 97 ? 6.549 13.314 -17.790 1.00 83.06 97 SER A C 1
ATOM 769 O O . SER A 1 97 ? 5.757 12.916 -16.929 1.00 83.06 97 SER A O 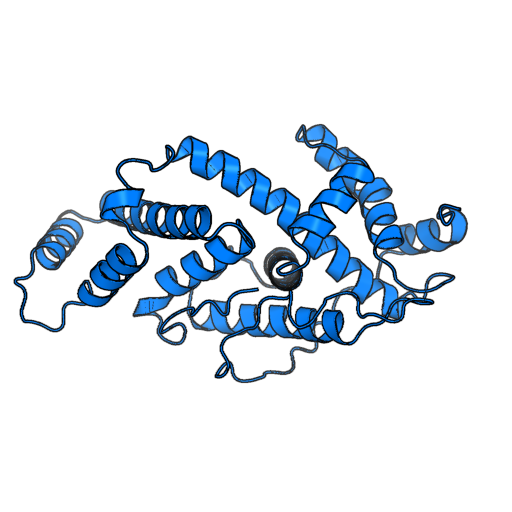1
ATOM 771 N N . TYR A 1 98 ? 7.857 13.066 -17.692 1.00 83.31 98 TYR A N 1
ATOM 772 C CA . TYR A 1 98 ? 8.398 12.376 -16.521 1.00 83.31 98 TYR A CA 1
ATOM 773 C C . TYR A 1 98 ? 8.090 13.126 -15.213 1.00 83.31 98 TYR A C 1
ATOM 775 O O . TYR A 1 98 ? 7.804 12.501 -14.193 1.00 83.31 98 TYR A O 1
ATOM 783 N N . GLU A 1 99 ? 8.093 14.460 -15.241 1.00 86.88 99 GLU A N 1
ATOM 784 C CA . GLU A 1 99 ? 7.754 15.285 -14.079 1.00 86.88 99 GLU A CA 1
ATOM 785 C C . GLU A 1 99 ? 6.291 15.115 -13.660 1.00 86.88 99 GLU A C 1
ATOM 787 O O . GLU A 1 99 ? 6.003 14.958 -12.469 1.00 86.88 99 GLU A O 1
ATOM 792 N N . ASP A 1 100 ? 5.374 15.073 -14.628 1.00 89.19 100 ASP A N 1
ATOM 793 C CA . ASP A 1 100 ? 3.958 14.807 -14.376 1.00 89.19 100 ASP A CA 1
ATOM 794 C C . ASP A 1 100 ? 3.764 13.407 -13.796 1.00 89.19 100 ASP A C 1
ATOM 796 O O . ASP A 1 100 ? 3.100 13.251 -12.769 1.00 89.19 100 ASP A O 1
ATOM 800 N N . PHE A 1 101 ? 4.412 12.396 -14.385 1.00 88.56 101 PHE A N 1
ATOM 801 C CA . PHE A 1 101 ? 4.390 11.034 -13.857 1.00 88.56 101 PHE A CA 1
ATOM 802 C C . PHE A 1 101 ? 4.922 10.977 -12.419 1.00 88.56 101 PHE A C 1
ATOM 804 O O . PHE A 1 101 ? 4.292 10.378 -11.544 1.00 88.56 101 PHE A O 1
ATOM 811 N N . ARG A 1 102 ? 6.056 11.627 -12.134 1.00 90.25 102 ARG A N 1
ATOM 812 C CA . ARG A 1 102 ? 6.644 11.694 -10.788 1.00 90.25 102 ARG A CA 1
ATOM 813 C C . ARG A 1 102 ? 5.695 12.366 -9.793 1.00 90.25 102 ARG A C 1
ATOM 815 O O . ARG A 1 102 ? 5.565 11.917 -8.656 1.00 90.25 102 ARG A O 1
ATOM 822 N N . LYS A 1 103 ? 5.006 13.429 -10.207 1.00 93.56 103 LYS A N 1
ATOM 823 C CA . LYS A 1 103 ? 4.017 14.127 -9.377 1.00 93.56 103 LYS A CA 1
ATOM 824 C C . LYS A 1 103 ? 2.787 13.261 -9.103 1.00 93.56 103 LYS A C 1
ATOM 826 O O . LYS A 1 103 ? 2.300 13.242 -7.973 1.00 93.56 103 LYS A O 1
ATOM 831 N N . GLU A 1 104 ? 2.268 12.562 -10.110 1.00 94.31 104 GLU A N 1
ATOM 832 C CA . GLU A 1 104 ? 1.118 11.668 -9.949 1.00 94.31 104 GLU A CA 1
ATOM 833 C C . GLU A 1 104 ? 1.455 10.444 -9.094 1.00 94.31 104 GLU A C 1
ATOM 835 O O . GLU A 1 104 ? 0.728 10.143 -8.148 1.00 94.31 104 GLU A O 1
ATOM 840 N N . SER A 1 105 ? 2.580 9.783 -9.368 1.00 93.38 105 SER A N 1
ATOM 841 C CA . SER A 1 105 ? 3.061 8.646 -8.576 1.00 93.38 105 SER A CA 1
ATOM 842 C C . SER A 1 105 ? 3.365 9.047 -7.134 1.00 93.38 105 SER A C 1
ATOM 844 O O . SER A 1 105 ? 2.972 8.328 -6.226 1.00 93.38 105 SER A O 1
ATOM 846 N N . GLY A 1 106 ? 3.941 10.228 -6.884 1.00 95.19 106 GLY A N 1
ATOM 847 C CA . GLY A 1 106 ? 4.130 10.742 -5.523 1.00 95.19 106 GLY A CA 1
ATOM 848 C C . GLY A 1 106 ? 2.812 10.889 -4.749 1.00 95.19 106 GLY A C 1
ATOM 849 O O . GLY A 1 106 ? 2.721 10.493 -3.587 1.00 95.19 106 GLY A O 1
ATOM 850 N N . LYS A 1 107 ? 1.749 11.376 -5.406 1.00 96.38 107 LYS A N 1
ATOM 851 C CA . LYS A 1 107 ? 0.402 11.410 -4.806 1.00 96.38 107 LYS A CA 1
ATOM 852 C C . LYS A 1 107 ? -0.137 10.006 -4.539 1.00 96.38 107 LYS A C 1
ATOM 854 O O . LYS A 1 107 ? -0.726 9.780 -3.485 1.00 96.38 107 LYS A O 1
ATOM 859 N N . ALA A 1 108 ? 0.055 9.085 -5.479 1.00 97.12 108 ALA A N 1
ATOM 860 C CA . ALA A 1 108 ? -0.379 7.703 -5.330 1.00 97.12 108 ALA A CA 1
ATOM 861 C C . ALA A 1 108 ? 0.351 6.993 -4.180 1.00 97.12 108 ALA A C 1
ATOM 863 O O . ALA A 1 108 ? -0.286 6.300 -3.394 1.00 97.12 108 ALA A O 1
ATOM 864 N N . VAL A 1 109 ? 1.658 7.235 -4.028 1.00 97.00 109 VAL A N 1
ATOM 865 C CA . VAL A 1 109 ? 2.473 6.734 -2.915 1.00 97.00 109 VAL A CA 1
ATOM 866 C C . VAL A 1 109 ? 1.930 7.217 -1.582 1.00 97.00 109 VAL A C 1
ATOM 868 O O . VAL A 1 109 ? 1.728 6.397 -0.690 1.00 97.00 109 VAL A O 1
ATOM 871 N N . LEU A 1 110 ? 1.633 8.511 -1.446 1.00 97.44 110 LEU A N 1
ATOM 872 C CA . LEU A 1 110 ? 1.053 9.052 -0.218 1.00 97.44 110 LEU A CA 1
ATOM 873 C C . LEU A 1 110 ? -0.292 8.389 0.116 1.00 97.44 110 LEU A C 1
ATOM 875 O O . LEU A 1 110 ? -0.472 7.858 1.211 1.00 97.44 110 LEU A O 1
ATOM 879 N N . LYS A 1 111 ? -1.240 8.409 -0.829 1.00 98.19 111 LYS A N 1
ATOM 880 C CA . LYS A 1 111 ? -2.591 7.870 -0.609 1.00 98.19 111 LYS A CA 1
ATOM 881 C C . LYS A 1 111 ? -2.572 6.368 -0.327 1.00 98.19 111 LYS A C 1
ATOM 883 O O . LYS A 1 111 ? -3.245 5.899 0.591 1.00 98.19 111 LYS A O 1
ATOM 888 N N . GLY A 1 112 ? -1.786 5.630 -1.103 1.00 98.25 112 GLY A N 1
ATOM 889 C CA . GLY A 1 112 ? -1.593 4.200 -0.944 1.00 98.25 112 GLY A CA 1
ATOM 890 C C . GLY A 1 112 ? -0.971 3.856 0.404 1.00 98.25 112 GLY A C 1
ATOM 891 O O . GLY A 1 112 ? -1.507 3.009 1.117 1.00 98.25 112 GLY A O 1
ATOM 892 N N . SER A 1 113 ? 0.084 4.573 0.806 1.00 98.19 113 SER A N 1
ATOM 893 C CA . SER A 1 113 ? 0.729 4.391 2.114 1.00 98.19 113 SER A CA 1
ATOM 894 C C . SER A 1 113 ? -0.251 4.626 3.262 1.00 98.19 113 SER A C 1
ATOM 896 O O . SER A 1 113 ? -0.348 3.778 4.140 1.00 98.19 113 SER A O 1
ATOM 898 N N . ILE A 1 114 ? -1.078 5.679 3.207 1.00 98.50 114 ILE A N 1
ATOM 899 C CA . ILE A 1 114 ? -2.140 5.918 4.202 1.00 98.50 114 ILE A CA 1
ATOM 900 C C . ILE A 1 114 ? -3.120 4.736 4.265 1.00 98.50 114 ILE A C 1
ATOM 902 O O . ILE A 1 114 ? -3.495 4.295 5.352 1.00 98.50 114 ILE A O 1
ATOM 906 N N . ALA A 1 115 ? -3.543 4.190 3.121 1.00 98.62 115 ALA A N 1
ATOM 907 C CA . ALA A 1 115 ? -4.417 3.017 3.103 1.00 98.62 115 ALA A CA 1
ATOM 908 C C . ALA A 1 115 ? -3.731 1.766 3.691 1.00 98.62 115 ALA A C 1
ATOM 910 O O . ALA A 1 115 ? -4.371 0.994 4.412 1.00 98.62 115 ALA A O 1
ATOM 911 N N . GLY A 1 116 ? -2.434 1.585 3.430 1.00 98.56 116 GLY A N 1
ATOM 912 C CA . GLY A 1 116 ? -1.606 0.540 4.035 1.00 98.56 116 GLY A CA 1
ATOM 913 C C . GLY A 1 116 ? -1.451 0.693 5.550 1.00 98.56 116 GLY A C 1
ATOM 914 O O . GLY A 1 116 ? -1.613 -0.281 6.290 1.00 98.56 116 GLY A O 1
ATOM 915 N N . ASP A 1 117 ? -1.229 1.915 6.031 1.00 98.25 117 ASP A N 1
ATOM 916 C CA . ASP A 1 117 ? -1.147 2.241 7.456 1.00 98.25 117 ASP A CA 1
ATOM 917 C C . ASP A 1 117 ? -2.472 1.965 8.163 1.00 98.25 117 ASP A C 1
ATOM 919 O O . ASP A 1 117 ? -2.485 1.380 9.246 1.00 98.25 117 ASP A O 1
ATOM 923 N N . ILE A 1 118 ? -3.605 2.294 7.532 1.00 98.69 118 ILE A N 1
ATOM 924 C CA . ILE A 1 118 ? -4.934 1.964 8.059 1.00 98.69 118 ILE A CA 1
ATOM 925 C C . ILE A 1 118 ? -5.073 0.452 8.266 1.00 98.69 118 IL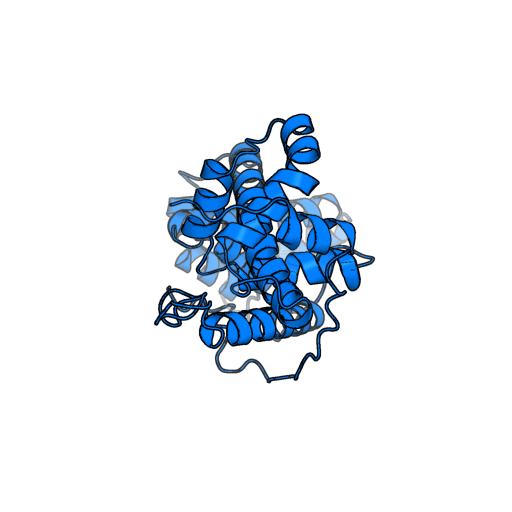E A C 1
ATOM 927 O O . ILE A 1 118 ? -5.468 0.021 9.353 1.00 98.69 118 ILE A O 1
ATOM 931 N N . LEU A 1 119 ? -4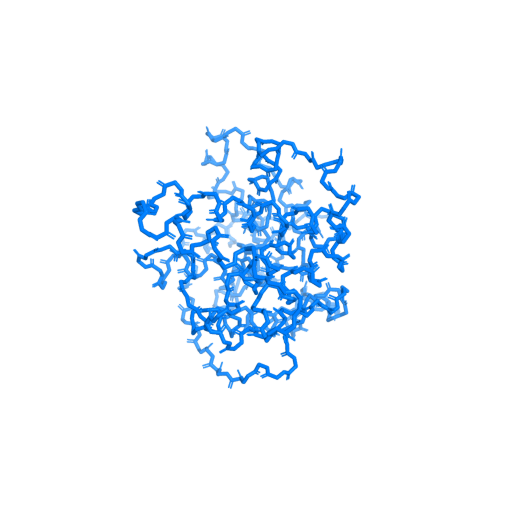.729 -0.366 7.265 1.00 98.62 119 LEU A N 1
ATOM 932 C CA . LEU A 1 119 ? -4.804 -1.826 7.384 1.00 98.62 119 LEU A CA 1
ATOM 933 C C . LEU A 1 119 ? -3.849 -2.357 8.467 1.00 98.62 119 LEU A C 1
ATOM 935 O O . LEU A 1 119 ? -4.240 -3.197 9.282 1.00 98.62 119 LEU A O 1
ATOM 939 N N . THR A 1 120 ? -2.630 -1.821 8.520 1.00 98.19 120 THR A N 1
ATOM 940 C CA . THR A 1 120 ? -1.604 -2.189 9.505 1.00 98.19 120 THR A CA 1
ATOM 941 C C . THR A 1 120 ? -2.050 -1.870 10.930 1.00 98.19 120 THR A C 1
ATOM 943 O O . THR A 1 120 ? -1.967 -2.722 11.818 1.00 98.19 120 THR A O 1
ATOM 946 N N . LEU A 1 121 ? -2.592 -0.673 11.163 1.00 98.44 121 LEU A N 1
ATOM 947 C CA . LEU A 1 121 ? -3.138 -0.263 12.456 1.00 98.44 121 LEU A CA 1
ATOM 948 C C . LEU A 1 121 ? -4.321 -1.141 12.869 1.00 98.44 121 LEU A C 1
ATOM 950 O O . LEU A 1 121 ? -4.414 -1.517 14.035 1.00 98.44 121 LEU A O 1
ATOM 954 N N . ILE A 1 122 ? -5.202 -1.522 11.936 1.00 98.38 122 ILE A N 1
ATOM 955 C CA . ILE A 1 122 ? -6.301 -2.456 12.225 1.00 98.38 122 ILE A CA 1
ATOM 956 C C . ILE A 1 122 ? -5.764 -3.810 12.688 1.00 98.38 122 ILE A C 1
ATOM 958 O O . ILE A 1 122 ? -6.252 -4.323 13.697 1.00 98.38 122 ILE A O 1
ATOM 962 N N . LYS A 1 123 ? -4.741 -4.356 12.019 1.00 97.56 123 LYS A N 1
ATOM 963 C CA . LYS A 1 123 ? -4.100 -5.615 12.427 1.00 97.56 123 LYS A CA 1
ATOM 964 C C . LYS A 1 123 ? -3.479 -5.503 13.825 1.00 97.56 123 LYS A C 1
ATOM 966 O O . LYS A 1 123 ? -3.749 -6.346 14.676 1.00 97.56 123 LYS A O 1
ATOM 971 N N . ARG A 1 124 ? -2.756 -4.416 14.123 1.00 97.12 124 ARG A N 1
ATOM 972 C CA . ARG A 1 124 ? -2.166 -4.159 15.457 1.00 97.12 124 ARG A CA 1
ATOM 973 C C . ARG A 1 124 ? -3.222 -3.952 16.553 1.00 97.12 124 ARG A C 1
ATOM 975 O O . ARG A 1 124 ? -3.042 -4.404 17.684 1.00 97.12 124 ARG A O 1
ATOM 982 N N . MET A 1 125 ? -4.355 -3.325 16.226 1.00 98.00 125 MET A N 1
ATOM 983 C CA . MET A 1 125 ? -5.475 -3.123 17.155 1.00 98.00 125 MET A CA 1
ATOM 984 C C . MET A 1 125 ? -6.108 -4.440 17.630 1.00 98.00 125 MET A C 1
ATOM 986 O O . MET A 1 125 ? -6.723 -4.445 18.697 1.00 98.00 125 MET A O 1
ATOM 990 N N . VAL A 1 126 ? -5.982 -5.547 16.882 1.00 96.81 126 VAL A N 1
ATOM 991 C CA . VAL A 1 126 ? -6.513 -6.861 17.301 1.00 96.81 126 VAL A CA 1
ATOM 992 C C . VAL A 1 126 ? -5.924 -7.274 18.649 1.00 96.81 126 VAL A C 1
ATOM 994 O O . VAL A 1 126 ? -6.668 -7.673 19.545 1.00 96.81 126 VAL A O 1
ATOM 997 N N . SER A 1 127 ? -4.614 -7.097 18.822 1.00 94.56 127 SER A N 1
ATOM 998 C CA . SER A 1 127 ? -3.916 -7.407 20.073 1.00 94.56 127 SER A CA 1
ATOM 999 C C . SER A 1 127 ? -4.227 -6.397 21.180 1.00 94.56 127 SER A C 1
ATOM 1001 O O . SER A 1 127 ? -4.358 -6.784 22.338 1.00 94.56 127 SER A O 1
ATOM 1003 N N . ALA A 1 128 ? -4.410 -5.119 20.831 1.00 95.56 128 ALA A N 1
ATOM 1004 C CA . ALA A 1 128 ? -4.703 -4.052 21.794 1.00 95.56 128 ALA A CA 1
ATOM 1005 C C . ALA A 1 128 ? -6.152 -4.053 22.323 1.00 95.56 128 ALA A C 1
ATOM 1007 O O . ALA A 1 128 ? -6.436 -3.417 23.334 1.00 95.56 128 ALA A O 1
ATOM 1008 N N . LYS A 1 129 ? -7.081 -4.738 21.639 1.00 95.94 129 LYS A N 1
ATOM 1009 C CA . LYS A 1 129 ? -8.496 -4.902 22.036 1.00 95.94 129 LYS A CA 1
ATOM 1010 C C . LYS A 1 129 ? -9.189 -3.591 22.477 1.00 95.94 129 LYS A C 1
ATOM 1012 O O . LYS A 1 129 ? -9.801 -3.552 23.547 1.00 95.94 129 LYS A O 1
ATOM 1017 N N . PRO A 1 130 ? -9.161 -2.509 21.671 1.00 96.31 130 PRO A N 1
ATOM 1018 C CA . PRO A 1 130 ? -9.808 -1.252 22.050 1.00 96.31 130 PRO A CA 1
ATOM 1019 C C . PRO A 1 130 ? -11.333 -1.423 22.183 1.00 96.31 130 PRO A C 1
ATOM 1021 O O . PRO A 1 130 ? -11.935 -2.227 21.468 1.00 96.31 130 PRO A O 1
ATOM 1024 N N . LYS A 1 131 ? -11.992 -0.618 23.029 1.00 94.50 131 LYS A N 1
ATOM 1025 C CA . LYS A 1 131 ? -13.451 -0.666 23.284 1.00 94.50 131 LYS A CA 1
ATOM 1026 C C . LYS A 1 131 ? -14.272 -0.644 21.990 1.00 94.50 131 LYS A C 1
ATOM 1028 O O . LYS A 1 131 ? -14.210 0.329 21.251 1.00 94.50 131 LYS A O 1
ATOM 1033 N N . GLY A 1 132 ? -15.054 -1.684 21.697 1.00 94.94 132 GLY A N 1
ATOM 1034 C CA . GLY A 1 132 ? -15.815 -1.796 20.437 1.00 94.94 132 GLY A CA 1
ATOM 1035 C C . GLY A 1 132 ? -15.006 -2.314 19.237 1.00 94.94 132 GLY A C 1
ATOM 1036 O O . GLY A 1 132 ? -15.473 -2.242 18.107 1.00 94.94 132 GLY A O 1
ATOM 1037 N N . GLY A 1 133 ? -13.793 -2.822 19.468 1.00 97.00 133 GLY A N 1
ATOM 1038 C CA . GLY A 1 133 ? -12.974 -3.550 18.496 1.00 97.00 133 GLY A CA 1
ATOM 1039 C C . GLY A 1 133 ? -12.215 -2.685 17.475 1.00 97.00 133 GLY A C 1
ATOM 1040 O O . GLY A 1 133 ? -12.439 -1.472 17.386 1.00 97.00 133 GLY A O 1
ATOM 1041 N N . PRO A 1 134 ? -11.290 -3.285 16.704 1.00 97.75 134 PRO A N 1
ATOM 1042 C CA . PRO A 1 134 ? -10.593 -2.614 15.604 1.00 97.75 134 PRO A CA 1
ATOM 1043 C C . PRO A 1 134 ? -11.557 -2.129 14.511 1.00 97.75 134 PRO A C 1
ATOM 1045 O O . PRO A 1 134 ? -12.525 -2.813 14.178 1.00 97.75 134 PRO A O 1
ATOM 1048 N N . SER A 1 135 ? -11.295 -0.957 13.924 1.00 97.88 135 SER A N 1
ATOM 1049 C CA . SER A 1 135 ? -12.069 -0.433 12.787 1.00 97.88 135 SER A CA 1
ATOM 1050 C C . SER A 1 135 ? -11.276 0.602 11.982 1.00 97.88 135 SER A C 1
ATOM 1052 O O . SER A 1 135 ? -10.365 1.229 12.519 1.00 97.88 135 SER A O 1
ATOM 1054 N N . VAL A 1 136 ? -11.679 0.853 10.728 1.00 98.06 136 VAL A N 1
ATOM 1055 C CA . VAL A 1 136 ? -11.103 1.927 9.884 1.00 98.06 136 VAL A CA 1
ATOM 1056 C C . VAL A 1 136 ? -11.199 3.282 10.570 1.00 98.06 136 VAL A C 1
ATOM 1058 O O . VAL A 1 136 ? -10.223 4.018 10.604 1.00 98.06 136 VAL A O 1
ATOM 1061 N N . LYS A 1 137 ? -12.351 3.601 11.175 1.00 98.12 137 LYS A N 1
ATOM 1062 C CA . LYS A 1 137 ? -12.564 4.896 11.839 1.00 98.12 137 LYS A CA 1
ATOM 1063 C C . LYS A 1 137 ? -11.545 5.140 12.961 1.00 98.12 137 LYS A C 1
ATOM 1065 O O . LYS A 1 137 ? -11.071 6.260 13.100 1.00 98.12 137 LYS A O 1
ATOM 1070 N N . LYS A 1 138 ? -11.180 4.100 13.716 1.00 98.31 138 LYS A N 1
ATOM 1071 C CA . LYS A 1 138 ? -10.154 4.183 14.768 1.00 98.31 138 LYS A CA 1
ATOM 1072 C C . LYS A 1 138 ? -8.738 4.298 14.219 1.00 98.31 138 LYS A C 1
ATOM 1074 O O . LYS A 1 138 ? -7.950 5.064 14.755 1.00 98.31 138 LYS A O 1
ATOM 1079 N N . ALA A 1 139 ? -8.426 3.572 13.148 1.00 98.44 139 ALA A N 1
ATOM 1080 C CA . ALA A 1 139 ? -7.134 3.712 12.483 1.00 98.44 139 ALA A CA 1
ATOM 1081 C C . ALA A 1 139 ? -6.954 5.135 11.928 1.00 98.44 139 ALA A C 1
ATOM 1083 O O . ALA A 1 139 ? -5.925 5.759 12.158 1.00 98.44 139 ALA A O 1
ATOM 1084 N N . VAL A 1 140 ? -7.995 5.688 11.298 1.00 98.38 140 VAL A N 1
ATOM 1085 C CA . VAL A 1 140 ? -8.016 7.080 10.829 1.00 98.38 140 VAL A CA 1
ATOM 1086 C C . VAL A 1 140 ? -7.873 8.071 11.984 1.00 98.38 140 VAL A C 1
ATOM 1088 O O . VAL A 1 140 ? -7.123 9.030 11.854 1.00 98.38 140 VAL A O 1
ATOM 1091 N N . PHE A 1 141 ? -8.531 7.828 13.120 1.00 98.19 141 PHE A N 1
ATOM 1092 C CA . PHE A 1 141 ? -8.357 8.650 14.320 1.00 98.19 141 PHE A CA 1
ATOM 1093 C C . PHE A 1 141 ? -6.905 8.645 14.825 1.00 98.19 141 PHE A C 1
ATOM 1095 O O . PHE A 1 141 ? -6.383 9.702 15.166 1.00 98.19 141 PHE A O 1
ATOM 1102 N N . ILE A 1 142 ? -6.225 7.491 14.835 1.00 98.25 142 ILE A N 1
ATOM 1103 C CA . ILE A 1 142 ? -4.795 7.428 15.180 1.00 98.25 142 ILE A CA 1
ATOM 1104 C C . ILE A 1 142 ? -3.969 8.252 14.182 1.00 98.25 142 ILE A C 1
ATOM 1106 O O . ILE A 1 142 ? -3.175 9.091 14.592 1.00 98.25 142 ILE A O 1
ATOM 1110 N N . ILE A 1 143 ? -4.168 8.069 12.877 1.00 97.94 143 ILE A N 1
ATOM 1111 C CA . ILE A 1 143 ? -3.420 8.824 11.855 1.00 97.94 143 ILE A CA 1
ATOM 1112 C C . ILE A 1 143 ? -3.633 10.336 12.029 1.00 97.94 143 ILE A C 1
ATOM 1114 O O . ILE A 1 143 ? -2.680 11.111 11.989 1.00 97.94 143 ILE A O 1
ATOM 1118 N N . GLU A 1 144 ? -4.867 10.763 12.288 1.00 97.12 144 GLU A N 1
ATOM 1119 C CA . GLU A 1 144 ? -5.208 12.168 12.508 1.00 97.12 144 GLU A CA 1
ATOM 1120 C C . GLU A 1 144 ? -4.532 12.763 13.752 1.00 97.12 144 GLU A C 1
ATOM 1122 O O . GLU A 1 144 ? -4.045 13.886 13.687 1.00 97.12 144 GLU A O 1
ATOM 1127 N N . ASN A 1 145 ? -4.437 12.021 14.857 1.00 96.94 145 ASN A N 1
ATOM 1128 C CA . ASN A 1 145 ? -3.834 12.542 16.089 1.00 96.94 145 ASN A CA 1
ATOM 1129 C C . ASN A 1 145 ? -2.303 12.451 16.115 1.00 96.94 145 ASN A C 1
ATOM 1131 O O . ASN A 1 145 ? -1.660 13.284 16.748 1.00 96.94 145 ASN A O 1
ATOM 1135 N N . PHE A 1 146 ? -1.710 11.465 15.436 1.00 96.81 146 PHE A N 1
ATOM 1136 C CA . PHE A 1 146 ? -0.278 11.173 15.566 1.00 96.81 146 PHE A CA 1
ATOM 1137 C C . PHE A 1 146 ? 0.548 11.499 14.316 1.00 96.81 146 PHE A C 1
ATOM 1139 O O . PHE A 1 146 ? 1.750 11.716 14.437 1.00 96.81 146 PHE A O 1
ATOM 1146 N N . LEU A 1 147 ? -0.061 11.567 13.125 1.00 94.06 147 LEU A N 1
ATOM 1147 C CA . LEU A 1 147 ? 0.657 11.802 11.860 1.00 94.06 147 LEU A CA 1
ATOM 1148 C C . LEU A 1 147 ? 0.260 13.107 11.154 1.00 94.06 147 LEU A C 1
ATOM 1150 O O . LEU A 1 147 ? 0.999 13.575 10.285 1.00 94.06 147 LEU A O 1
ATOM 1154 N N . ALA A 1 148 ? -0.864 13.731 11.526 1.00 93.62 148 ALA A N 1
ATOM 1155 C CA . ALA A 1 148 ? -1.380 14.899 10.810 1.00 93.62 148 ALA A CA 1
ATOM 1156 C C . ALA A 1 148 ? -0.400 16.077 10.765 1.00 93.62 148 ALA A C 1
ATOM 1158 O O . ALA A 1 148 ? -0.289 16.731 9.733 1.00 93.62 148 ALA A O 1
ATOM 1159 N N . GLU A 1 149 ? 0.333 16.345 11.847 1.00 94.81 149 GLU A N 1
ATOM 1160 C CA . GLU A 1 149 ? 1.290 17.458 11.877 1.00 94.81 149 GLU A CA 1
ATOM 1161 C C . GLU A 1 149 ? 2.467 17.255 10.914 1.00 94.81 149 GLU A C 1
ATOM 1163 O O . GLU A 1 149 ? 2.912 18.221 10.295 1.00 94.81 149 GLU A O 1
ATOM 1168 N N . SER A 1 150 ? 2.941 16.018 10.722 1.00 94.19 150 SER A N 1
ATOM 1169 C CA . SER A 1 150 ? 3.976 15.729 9.716 1.00 94.19 150 SER A CA 1
ATOM 1170 C C . SER A 1 150 ? 3.441 15.979 8.308 1.00 94.19 150 SER A C 1
ATOM 1172 O O . SER A 1 150 ? 4.049 16.708 7.528 1.00 94.19 150 SER A O 1
ATOM 1174 N N . LEU A 1 151 ? 2.24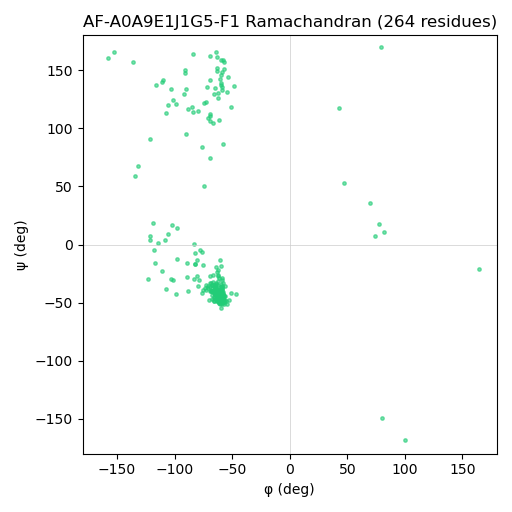0 15.469 8.018 1.00 93.69 151 LEU A N 1
ATOM 1175 C CA . LEU A 1 151 ? 1.604 15.631 6.711 1.00 93.69 151 LEU A CA 1
ATOM 1176 C C . LEU A 1 151 ? 1.313 17.102 6.378 1.00 93.69 151 LEU A C 1
ATOM 1178 O O . LEU A 1 151 ? 1.549 17.535 5.252 1.00 93.69 151 LEU A O 1
ATOM 1182 N N . LYS A 1 152 ? 0.867 17.905 7.353 1.00 95.44 152 LYS A N 1
ATOM 1183 C CA . LYS A 1 152 ? 0.661 19.352 7.157 1.00 95.44 152 LYS A CA 1
ATOM 1184 C C . LYS A 1 152 ? 1.961 20.077 6.822 1.00 95.44 152 LYS A C 1
ATOM 1186 O O . LYS A 1 152 ? 1.949 20.942 5.950 1.00 95.44 152 LYS A O 1
ATOM 1191 N N . LYS A 1 153 ? 3.070 19.736 7.492 1.00 95.94 153 LYS A N 1
ATOM 1192 C CA . LYS A 1 153 ? 4.392 20.332 7.220 1.00 95.94 153 LYS A CA 1
ATOM 1193 C C . LYS A 1 153 ? 4.871 20.044 5.798 1.00 95.94 153 LYS A C 1
ATOM 1195 O O . LYS A 1 153 ? 5.528 20.889 5.202 1.00 95.94 153 LYS A O 1
ATOM 1200 N N . GLU A 1 154 ? 4.488 18.899 5.246 1.00 93.19 154 GLU A N 1
ATOM 1201 C CA . GLU A 1 154 ? 4.758 18.506 3.857 1.00 93.19 154 GLU A CA 1
ATOM 1202 C C . GLU A 1 154 ? 3.746 19.094 2.850 1.00 93.19 154 GLU A C 1
ATOM 1204 O O . GLU A 1 154 ? 3.846 18.864 1.646 1.00 93.19 154 GLU A O 1
ATOM 1209 N N . GLY A 1 155 ? 2.770 19.885 3.314 1.00 96.00 155 GLY A N 1
ATOM 1210 C CA . GLY A 1 155 ? 1.750 20.508 2.468 1.00 96.00 155 GLY A CA 1
ATOM 1211 C C . GLY A 1 155 ? 0.636 19.553 2.032 1.00 96.00 155 GLY A C 1
ATOM 1212 O O . GLY A 1 155 ? -0.088 19.838 1.075 1.00 96.00 155 GLY A O 1
ATOM 1213 N N . HIS A 1 156 ? 0.481 18.416 2.711 1.00 95.31 156 HIS A N 1
ATOM 1214 C CA . HIS A 1 156 ? -0.555 17.435 2.419 1.00 95.31 156 HIS A CA 1
ATOM 1215 C C . HIS A 1 156 ? -1.833 17.686 3.234 1.00 95.31 156 HIS A C 1
ATOM 1217 O O . HIS A 1 156 ? -1.770 18.145 4.380 1.00 95.31 156 HIS A O 1
ATOM 1223 N N . PRO A 1 157 ? -3.023 17.373 2.682 1.00 95.50 157 PRO A N 1
ATOM 1224 C CA . PRO A 1 157 ? -4.247 17.371 3.467 1.00 95.50 157 PRO A CA 1
ATOM 1225 C C . PRO A 1 157 ? -4.121 16.382 4.628 1.00 95.50 157 PRO A C 1
ATOM 1227 O O . PRO A 1 157 ? -3.706 15.243 4.443 1.00 95.50 157 PRO A O 1
ATOM 1230 N N . ALA A 1 158 ? -4.505 16.815 5.824 1.00 95.19 158 ALA A N 1
ATOM 1231 C CA . ALA A 1 158 ? -4.327 16.033 7.041 1.00 95.19 158 ALA A CA 1
ATOM 1232 C C . ALA A 1 158 ? -5.602 16.053 7.887 1.00 95.19 158 ALA A C 1
ATOM 1234 O O . ALA A 1 158 ? -5.629 16.564 9.006 1.00 95.19 158 ALA A O 1
ATOM 1235 N N . ASN A 1 159 ? -6.697 15.581 7.295 1.00 96.00 159 ASN A N 1
ATOM 1236 C CA . ASN A 1 159 ? -8.007 15.547 7.932 1.00 96.00 159 ASN A CA 1
ATOM 1237 C C . ASN A 1 159 ? -8.698 14.212 7.666 1.00 96.00 159 ASN A C 1
ATOM 1239 O O . ASN A 1 159 ? -8.443 13.541 6.663 1.00 96.00 159 ASN A O 1
ATOM 1243 N N . ARG A 1 160 ? -9.637 13.866 8.546 1.00 96.69 160 ARG A N 1
ATOM 1244 C CA . ARG A 1 160 ? -10.430 12.639 8.457 1.00 96.69 160 ARG A CA 1
ATOM 1245 C C . ARG A 1 160 ? -11.018 12.342 7.075 1.00 96.69 160 ARG A C 1
ATOM 1247 O O . ARG A 1 160 ? -11.008 11.185 6.659 1.00 96.69 160 ARG A O 1
ATOM 1254 N N . ARG A 1 161 ? -11.555 13.349 6.372 1.00 97.38 161 ARG A N 1
ATOM 1255 C CA . ARG A 1 161 ? -12.168 13.156 5.047 1.00 97.38 161 ARG A CA 1
ATOM 1256 C C . ARG A 1 161 ? -11.133 12.638 4.050 1.00 97.38 161 ARG A C 1
ATOM 1258 O O . ARG A 1 161 ? -11.383 11.622 3.412 1.00 97.38 161 ARG A O 1
ATOM 1265 N N . PHE A 1 162 ? -9.970 13.279 3.988 1.00 97.88 162 PHE A N 1
ATOM 1266 C CA . PHE A 1 162 ? -8.882 12.869 3.105 1.00 97.88 162 PHE A CA 1
ATOM 1267 C C . PHE A 1 162 ? -8.416 11.430 3.377 1.00 97.88 162 PHE A C 1
ATOM 1269 O O . PHE A 1 162 ? -8.286 10.640 2.447 1.00 97.88 162 PHE A O 1
ATOM 1276 N N . TYR A 1 163 ? -8.231 11.043 4.643 1.00 98.19 163 TYR A N 1
ATOM 1277 C CA . TYR A 1 163 ? -7.802 9.679 4.982 1.00 98.19 163 TYR A CA 1
ATOM 1278 C C . TYR A 1 163 ? -8.840 8.615 4.601 1.00 98.19 163 TYR A C 1
ATOM 1280 O O . TYR A 1 163 ? -8.487 7.535 4.127 1.00 98.19 163 TYR A O 1
ATOM 1288 N N . MET A 1 164 ? -10.130 8.923 4.773 1.00 98.25 164 MET A N 1
ATOM 1289 C CA . MET A 1 164 ? -11.218 8.039 4.346 1.00 98.25 164 ME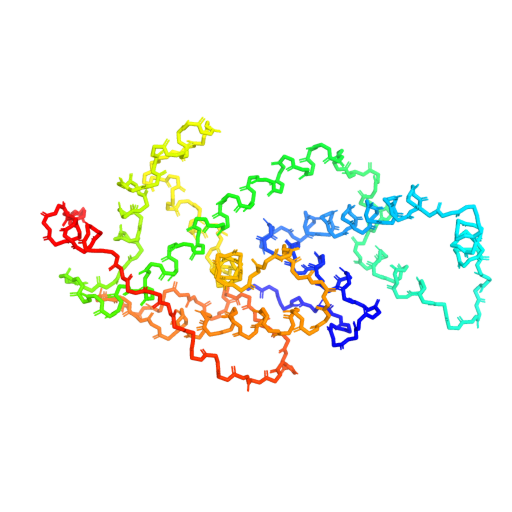T A CA 1
ATOM 1290 C C . MET A 1 164 ? -11.297 7.915 2.818 1.00 98.25 164 MET A C 1
ATOM 1292 O O . MET A 1 164 ? -11.570 6.824 2.321 1.00 98.25 164 MET A O 1
ATOM 1296 N N . GLU A 1 165 ? -11.041 9.000 2.081 1.00 98.25 165 GLU A N 1
ATOM 1297 C CA . GLU A 1 165 ? -10.935 8.982 0.615 1.00 98.25 165 GLU A CA 1
ATOM 1298 C C . GLU A 1 165 ? -9.757 8.101 0.167 1.00 98.25 165 GLU A C 1
ATOM 1300 O O . GLU A 1 165 ? -9.956 7.209 -0.656 1.00 98.25 165 GLU A O 1
ATOM 1305 N N . CYS A 1 166 ? -8.576 8.256 0.782 1.00 98.44 166 CYS A N 1
ATOM 1306 C CA . CYS A 1 166 ? -7.407 7.406 0.515 1.00 98.44 166 CYS A CA 1
ATOM 1307 C C . CYS A 1 166 ? -7.724 5.922 0.733 1.00 98.44 166 CYS A C 1
ATOM 1309 O O . CYS A 1 166 ? -7.436 5.092 -0.127 1.00 98.44 166 CYS A O 1
ATOM 1311 N N . TRP A 1 167 ? -8.359 5.589 1.865 1.00 98.38 167 TRP A N 1
ATOM 1312 C CA . TRP A 1 167 ? -8.789 4.221 2.146 1.00 98.38 167 TRP A CA 1
ATOM 1313 C C . TRP A 1 167 ? -9.735 3.691 1.074 1.00 98.38 167 TRP A C 1
ATOM 1315 O O . TRP A 1 167 ? -9.549 2.572 0.617 1.00 98.38 167 TRP A O 1
ATOM 1325 N N . SER A 1 168 ? -10.743 4.471 0.677 1.00 97.94 168 SER A N 1
ATOM 1326 C CA . SER A 1 168 ? -11.729 4.038 -0.315 1.00 97.94 168 SER A CA 1
ATOM 1327 C C . SER A 1 168 ? -11.095 3.768 -1.680 1.00 97.94 168 SER A C 1
ATOM 1329 O O . SER A 1 168 ? -11.397 2.746 -2.286 1.00 97.94 168 SER A O 1
ATOM 1331 N N . GLU A 1 169 ? -10.223 4.664 -2.143 1.00 97.69 169 GLU A N 1
ATOM 1332 C CA . GLU A 1 169 ? -9.565 4.598 -3.457 1.00 97.69 169 GLU A CA 1
ATOM 1333 C C . GLU A 1 169 ? -8.523 3.471 -3.525 1.00 97.69 169 GLU A C 1
ATOM 1335 O O . GLU A 1 169 ? -8.415 2.778 -4.529 1.00 97.69 169 GLU A O 1
ATOM 1340 N N . TYR A 1 170 ? -7.787 3.226 -2.437 1.00 98.12 170 TYR A N 1
ATOM 1341 C CA . TYR A 1 170 ? -6.699 2.241 -2.413 1.00 98.12 170 TYR A CA 1
ATOM 1342 C C . TYR A 1 170 ? -7.043 0.954 -1.655 1.00 98.12 170 TYR A C 1
ATOM 1344 O O . TYR A 1 170 ? -6.166 0.109 -1.456 1.00 98.12 170 TYR A O 1
ATOM 1352 N N . ARG A 1 171 ? -8.308 0.741 -1.253 1.00 98.06 171 ARG A N 1
ATOM 1353 C CA . ARG A 1 171 ? -8.715 -0.427 -0.446 1.00 98.06 171 ARG A CA 1
ATOM 1354 C C . ARG A 1 171 ? -8.259 -1.742 -1.070 1.00 98.06 171 ARG A C 1
ATOM 1356 O O . ARG A 1 171 ? -7.664 -2.568 -0.377 1.00 98.06 171 ARG A O 1
ATOM 1363 N N . GLY A 1 172 ? -8.489 -1.909 -2.374 1.00 97.31 172 GLY A N 1
ATOM 1364 C CA . GLY A 1 172 ? -8.190 -3.140 -3.114 1.00 97.31 172 GLY A CA 1
ATOM 1365 C C . GLY A 1 172 ? -6.700 -3.503 -3.180 1.00 97.31 172 GLY A C 1
ATOM 1366 O O . GLY A 1 172 ? -6.366 -4.667 -3.388 1.00 97.31 172 GLY A O 1
ATOM 1367 N N . VAL A 1 173 ? -5.801 -2.543 -2.937 1.00 98.06 173 VAL A N 1
ATOM 1368 C CA . VAL A 1 173 ? -4.334 -2.725 -2.932 1.00 98.06 173 VAL A CA 1
ATOM 1369 C C . VAL A 1 173 ? -3.683 -2.359 -1.595 1.00 98.06 173 VAL A C 1
ATOM 1371 O O . VAL A 1 173 ? -2.461 -2.367 -1.476 1.00 98.06 173 VAL A O 1
ATOM 1374 N N . SER A 1 174 ? -4.473 -2.076 -0.557 1.00 98.50 174 SER A N 1
ATOM 1375 C CA . SER A 1 174 ? -3.971 -1.655 0.763 1.00 98.50 174 SER A CA 1
ATOM 1376 C C . SER A 1 174 ? -3.033 -2.677 1.418 1.00 98.50 174 SER A C 1
ATOM 1378 O O . SER A 1 174 ? -2.120 -2.292 2.136 1.00 98.50 174 SER A O 1
ATOM 1380 N N . HIS A 1 175 ? -3.196 -3.970 1.131 1.00 98.12 175 HIS A N 1
ATOM 1381 C CA . HIS A 1 175 ? -2.302 -5.033 1.599 1.00 98.12 175 HIS A CA 1
ATOM 1382 C C . HIS A 1 175 ? -0.893 -4.955 0.984 1.00 98.12 175 HIS A C 1
ATOM 1384 O O . HIS A 1 175 ? 0.084 -5.207 1.685 1.00 98.12 175 HIS A O 1
ATOM 1390 N N . LEU A 1 176 ? -0.768 -4.528 -0.280 1.00 98.00 176 LEU A N 1
ATOM 1391 C CA . LEU A 1 176 ? 0.531 -4.271 -0.915 1.00 98.00 176 LEU A CA 1
ATOM 1392 C C . LEU A 1 176 ? 1.210 -3.057 -0.274 1.00 98.00 176 LEU A C 1
ATOM 1394 O O . LEU A 1 176 ? 2.406 -3.082 -0.002 1.00 98.00 176 LEU A O 1
ATOM 1398 N N . TRP A 1 177 ? 0.440 -2.012 0.030 1.00 98.44 177 TRP A N 1
ATOM 1399 C CA . TRP A 1 177 ? 0.953 -0.826 0.717 1.00 98.44 177 TRP A CA 1
ATOM 1400 C C . TRP A 1 177 ? 1.327 -1.090 2.179 1.00 98.44 177 TRP A C 1
ATOM 1402 O O . TRP A 1 177 ? 2.339 -0.580 2.651 1.00 98.44 177 TRP A O 1
ATOM 1412 N N . ALA A 1 178 ? 0.571 -1.932 2.883 1.00 98.19 178 ALA A N 1
ATOM 1413 C CA . ALA A 1 178 ? 0.922 -2.392 4.224 1.00 98.19 178 ALA A CA 1
ATOM 1414 C C . ALA A 1 178 ? 2.233 -3.196 4.208 1.00 98.19 178 ALA A C 1
ATOM 1416 O O . ALA A 1 178 ? 3.122 -2.953 5.024 1.00 98.19 178 ALA A O 1
ATOM 1417 N N . ALA A 1 179 ? 2.400 -4.091 3.227 1.00 97.19 179 ALA A N 1
ATOM 1418 C CA . ALA A 1 179 ? 3.654 -4.808 3.017 1.00 97.19 179 ALA A CA 1
ATOM 1419 C C . ALA A 1 179 ? 4.815 -3.875 2.666 1.00 97.19 179 ALA A C 1
ATOM 1421 O O . ALA A 1 179 ? 5.917 -4.077 3.166 1.00 97.19 179 ALA A O 1
ATOM 1422 N N . TYR A 1 180 ? 4.575 -2.834 1.865 1.00 97.38 180 TYR A N 1
ATOM 1423 C CA . TYR A 1 180 ? 5.572 -1.807 1.554 1.00 97.38 180 TYR A CA 1
ATOM 1424 C C . TYR A 1 180 ? 6.023 -1.071 2.814 1.00 97.38 180 TYR A C 1
ATOM 1426 O O . TYR A 1 180 ? 7.220 -1.010 3.088 1.00 97.38 180 TYR A O 1
ATOM 1434 N N . GLY A 1 181 ? 5.079 -0.594 3.629 1.00 96.69 181 GLY A N 1
ATOM 1435 C CA . GLY A 1 181 ? 5.386 0.040 4.909 1.00 96.69 181 GLY A CA 1
ATOM 1436 C C . GLY A 1 181 ? 6.161 -0.894 5.842 1.00 96.69 181 GLY A C 1
ATOM 1437 O O . GLY A 1 181 ? 7.151 -0.482 6.444 1.00 96.69 181 GLY A O 1
ATOM 1438 N N . PHE A 1 182 ? 5.774 -2.170 5.923 1.00 95.88 182 PHE A N 1
ATOM 1439 C CA . PHE A 1 182 ? 6.506 -3.160 6.713 1.00 95.88 182 PHE A CA 1
ATOM 1440 C C . PHE A 1 182 ? 7.932 -3.376 6.184 1.00 95.88 182 PHE A C 1
ATOM 1442 O O . PHE A 1 182 ? 8.899 -3.327 6.944 1.00 95.88 182 PHE A O 1
ATOM 1449 N N . TRP A 1 183 ? 8.073 -3.571 4.873 1.00 95.12 183 TRP A N 1
ATOM 1450 C CA . TRP A 1 183 ? 9.356 -3.783 4.214 1.00 95.12 183 TRP A CA 1
ATOM 1451 C C . TRP A 1 183 ? 10.310 -2.621 4.477 1.00 95.12 183 TRP A C 1
ATOM 1453 O O . TRP A 1 183 ? 11.432 -2.836 4.932 1.00 95.12 183 TRP A O 1
ATOM 1463 N N . MET A 1 184 ? 9.851 -1.392 4.242 1.00 94.69 184 MET A N 1
ATOM 1464 C CA . MET A 1 184 ? 10.671 -0.189 4.365 1.00 94.69 184 MET A CA 1
ATOM 1465 C C . MET A 1 184 ? 11.072 0.120 5.809 1.00 94.69 184 MET A C 1
ATOM 1467 O O . MET A 1 184 ? 12.176 0.608 6.025 1.00 94.69 184 MET A O 1
ATOM 1471 N N . ASN A 1 185 ? 10.219 -0.18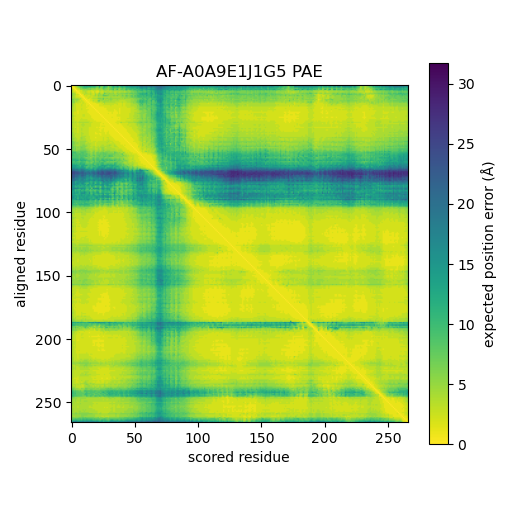7 6.790 1.00 92.75 185 ASN A N 1
ATOM 1472 C CA . ASN A 1 185 ? 10.499 0.128 8.193 1.00 92.75 185 ASN A CA 1
ATOM 1473 C C . ASN A 1 185 ? 11.270 -0.970 8.942 1.00 92.75 185 ASN A C 1
ATOM 1475 O O . ASN A 1 185 ? 11.971 -0.656 9.902 1.00 92.75 185 ASN A O 1
ATOM 1479 N N . TYR A 1 186 ? 11.140 -2.243 8.546 1.00 91.00 186 TYR A N 1
ATOM 1480 C CA . TYR A 1 186 ? 11.647 -3.364 9.354 1.00 91.00 186 TYR A CA 1
ATOM 1481 C C . TYR A 1 186 ? 12.647 -4.275 8.647 1.00 91.00 186 TYR A C 1
ATOM 1483 O O . TYR A 1 186 ? 13.500 -4.861 9.312 1.00 91.00 186 TYR A O 1
ATOM 1491 N N . LEU A 1 187 ? 12.561 -4.421 7.324 1.00 88.19 187 LEU A N 1
ATOM 1492 C CA . LEU A 1 187 ? 13.399 -5.373 6.587 1.00 88.19 187 LEU A CA 1
ATOM 1493 C C . LEU A 1 187 ? 14.476 -4.677 5.765 1.00 88.19 187 LEU A C 1
ATOM 1495 O O . LEU A 1 187 ? 15.606 -5.158 5.656 1.00 88.19 187 LEU A O 1
ATOM 1499 N N . SER A 1 188 ? 14.136 -3.537 5.177 1.00 82.81 188 SER A N 1
ATOM 1500 C CA . SER A 1 188 ? 15.001 -2.889 4.218 1.00 82.81 188 SER A CA 1
ATOM 1501 C C . SER A 1 188 ? 16.054 -2.009 4.875 1.00 82.81 188 SER A C 1
ATOM 1503 O O . SER A 1 188 ? 15.754 -0.985 5.479 1.00 82.81 188 SER A O 1
ATOM 1505 N N . LYS A 1 189 ? 17.323 -2.356 4.646 1.00 80.06 189 LYS A N 1
ATOM 1506 C CA . LYS A 1 189 ? 18.458 -1.435 4.828 1.00 80.06 189 LYS A CA 1
ATOM 1507 C C . LYS A 1 189 ? 18.910 -0.777 3.521 1.00 80.06 189 LYS A C 1
ATOM 1509 O O . LYS A 1 189 ? 19.740 0.123 3.555 1.00 80.06 189 LYS A O 1
ATOM 1514 N N . ARG A 1 190 ? 18.435 -1.276 2.374 1.00 75.31 190 ARG A N 1
ATOM 1515 C CA . ARG A 1 190 ? 18.964 -0.957 1.033 1.00 75.31 190 ARG A CA 1
ATOM 1516 C C . ARG A 1 190 ? 17.924 -0.348 0.084 1.00 75.31 190 ARG A C 1
ATOM 1518 O O . ARG A 1 190 ? 18.234 -0.143 -1.079 1.00 75.31 190 ARG A O 1
ATOM 1525 N N . GLY A 1 191 ? 16.697 -0.083 0.528 1.00 84.94 191 GLY A N 1
ATOM 1526 C CA . GLY A 1 191 ? 15.598 0.392 -0.324 1.00 84.94 191 GLY A CA 1
ATOM 1527 C C . GLY A 1 191 ? 14.597 -0.696 -0.744 1.00 84.94 191 GLY A C 1
ATOM 1528 O O . GLY A 1 191 ? 14.562 -1.798 -0.190 1.00 84.94 191 GLY A O 1
ATOM 1529 N N . PHE A 1 192 ? 13.731 -0.374 -1.697 1.00 86.69 192 PHE A N 1
ATOM 1530 C CA . PHE A 1 192 ? 12.623 -1.246 -2.082 1.00 86.69 192 PHE A CA 1
ATOM 1531 C C . PHE A 1 192 ? 13.044 -2.241 -3.171 1.00 86.69 192 PHE A C 1
ATOM 1533 O O . PHE A 1 192 ? 13.372 -1.791 -4.258 1.00 86.69 192 PHE A O 1
ATOM 1540 N N . LEU A 1 193 ? 13.001 -3.544 -2.847 1.00 88.19 193 LEU A N 1
ATOM 1541 C CA . LEU A 1 193 ? 13.185 -4.737 -3.703 1.00 88.19 193 LEU A CA 1
ATOM 1542 C C . LEU A 1 193 ? 14.340 -4.677 -4.726 1.00 88.19 193 LEU A C 1
ATOM 1544 O O . LEU A 1 193 ? 14.296 -3.909 -5.679 1.00 88.19 193 LEU A O 1
ATOM 1548 N N . HIS A 1 194 ? 15.332 -5.564 -4.605 1.00 88.56 194 HIS A N 1
ATOM 1549 C CA . HIS A 1 194 ? 16.503 -5.598 -5.501 1.00 88.56 194 HIS A CA 1
ATOM 1550 C C . HIS A 1 194 ? 16.652 -6.896 -6.299 1.00 88.56 194 HIS A C 1
ATOM 1552 O O . HIS A 1 194 ? 17.563 -7.009 -7.114 1.00 88.56 194 HIS A O 1
ATOM 1558 N N . SER A 1 195 ? 15.797 -7.887 -6.056 1.00 90.38 195 SER A N 1
ATOM 1559 C CA . SER A 1 195 ? 15.877 -9.211 -6.681 1.00 90.38 195 SER A CA 1
ATOM 1560 C C . SER A 1 195 ? 14.507 -9.880 -6.775 1.00 90.38 195 SER A C 1
ATOM 1562 O O . SER A 1 195 ? 13.566 -9.497 -6.069 1.00 90.38 195 SER A O 1
ATOM 1564 N N . ALA A 1 196 ? 14.396 -10.940 -7.582 1.00 90.12 196 ALA A N 1
ATOM 1565 C CA . ALA A 1 196 ? 13.200 -11.779 -7.607 1.00 90.12 196 ALA A CA 1
ATOM 1566 C C . ALA A 1 196 ? 12.917 -12.409 -6.231 1.00 90.12 196 ALA A C 1
ATOM 1568 O O . ALA A 1 196 ? 11.759 -12.531 -5.829 1.00 90.12 196 ALA A O 1
ATOM 1569 N N . SER A 1 197 ? 13.964 -12.740 -5.466 1.00 91.62 197 SER A N 1
ATOM 1570 C CA . SER A 1 197 ? 13.826 -13.228 -4.088 1.00 91.62 197 SER A CA 1
ATOM 1571 C C . SER A 1 197 ? 13.192 -12.182 -3.165 1.00 91.62 197 SER A C 1
ATOM 1573 O O . SER A 1 197 ? 12.335 -12.526 -2.348 1.00 91.62 197 SER A O 1
ATOM 1575 N N . ASP A 1 198 ? 13.569 -10.907 -3.298 1.00 93.06 198 ASP A N 1
ATOM 1576 C CA . ASP A 1 198 ? 12.950 -9.828 -2.521 1.00 93.06 198 ASP A CA 1
ATOM 1577 C C . ASP A 1 198 ? 11.480 -9.655 -2.902 1.00 93.06 198 ASP A C 1
ATOM 1579 O O . ASP A 1 198 ? 10.623 -9.568 -2.022 1.00 93.06 198 ASP A O 1
ATOM 1583 N N . LEU A 1 199 ? 11.173 -9.651 -4.206 1.00 93.62 199 LEU A N 1
ATOM 1584 C CA . LEU A 1 199 ? 9.795 -9.585 -4.697 1.00 93.62 199 LEU A CA 1
ATOM 1585 C C . LEU A 1 199 ? 8.954 -10.731 -4.136 1.00 93.62 199 LEU A C 1
ATOM 1587 O O . LEU A 1 199 ? 7.839 -10.518 -3.668 1.00 93.62 199 LEU A O 1
ATOM 1591 N N . TYR A 1 200 ? 9.500 -11.941 -4.139 1.00 93.00 200 TYR A N 1
ATOM 1592 C CA . TYR A 1 200 ? 8.838 -13.112 -3.592 1.00 93.00 200 TYR A CA 1
ATOM 1593 C C . TYR A 1 200 ? 8.547 -12.980 -2.088 1.00 93.00 200 TYR A C 1
ATOM 1595 O O . TYR A 1 200 ? 7.429 -13.263 -1.645 1.00 93.00 200 TYR A O 1
ATOM 1603 N N . ALA A 1 201 ? 9.520 -12.511 -1.300 1.00 93.19 201 ALA A N 1
ATOM 1604 C CA . ALA A 1 201 ? 9.331 -12.256 0.126 1.00 93.19 201 ALA A CA 1
ATOM 1605 C C . ALA A 1 201 ? 8.276 -11.161 0.365 1.00 93.19 201 ALA A C 1
ATOM 1607 O O . ALA A 1 201 ? 7.371 -11.333 1.182 1.00 93.19 201 ALA A O 1
ATOM 1608 N N . PHE A 1 202 ? 8.335 -10.073 -0.402 1.00 95.25 202 PHE A N 1
ATOM 1609 C CA . PHE A 1 202 ? 7.353 -8.994 -0.360 1.00 95.25 202 PHE A CA 1
ATOM 1610 C C . PHE A 1 202 ? 5.931 -9.477 -0.663 1.00 95.25 202 PHE A C 1
ATOM 1612 O O . PHE A 1 202 ? 4.995 -9.128 0.056 1.00 95.25 202 PHE A O 1
ATOM 1619 N N . LEU A 1 203 ? 5.754 -10.306 -1.696 1.00 95.38 203 LEU A N 1
ATOM 1620 C CA . LEU A 1 203 ? 4.443 -10.843 -2.062 1.00 95.38 203 LEU A CA 1
ATOM 1621 C C . LEU A 1 203 ? 3.864 -11.749 -0.966 1.00 95.38 203 LEU A C 1
ATOM 1623 O O . LEU A 1 203 ? 2.658 -11.706 -0.736 1.00 95.38 203 LEU A O 1
ATOM 1627 N N . ASN A 1 204 ? 4.695 -12.511 -0.247 1.00 94.94 204 ASN A N 1
ATOM 1628 C CA . ASN A 1 204 ? 4.241 -13.299 0.906 1.00 94.94 204 ASN A CA 1
ATOM 1629 C C . ASN A 1 204 ? 3.794 -12.409 2.081 1.00 94.94 204 ASN A C 1
ATOM 1631 O O . ASN A 1 204 ? 2.760 -12.670 2.692 1.00 94.94 204 ASN A O 1
ATOM 1635 N N . ILE A 1 205 ? 4.512 -11.314 2.354 1.00 96.12 205 ILE A N 1
ATOM 1636 C CA . ILE A 1 205 ? 4.118 -10.315 3.366 1.00 96.12 205 ILE A CA 1
ATOM 1637 C C . ILE A 1 205 ? 2.772 -9.681 2.996 1.00 96.12 205 ILE A C 1
ATOM 1639 O O . ILE A 1 205 ? 1.868 -9.582 3.826 1.00 96.12 205 ILE A O 1
ATOM 1643 N N . ALA A 1 206 ? 2.622 -9.260 1.738 1.00 96.62 206 ALA A N 1
ATOM 1644 C CA . ALA A 1 206 ? 1.379 -8.680 1.241 1.00 96.62 206 ALA A CA 1
ATOM 1645 C C . ALA A 1 206 ? 0.214 -9.661 1.337 1.00 96.62 206 ALA A C 1
ATOM 1647 O O . ALA A 1 206 ? -0.908 -9.265 1.656 1.00 96.62 206 ALA A O 1
ATOM 1648 N N . GLU A 1 207 ? 0.480 -10.940 1.099 1.00 95.88 207 GLU A N 1
ATOM 1649 C CA . GLU A 1 207 ? -0.521 -11.984 1.189 1.00 95.88 207 GLU A CA 1
ATOM 1650 C C . GLU A 1 207 ? -1.000 -12.227 2.625 1.00 95.88 207 GLU A C 1
ATOM 1652 O O . GLU A 1 207 ? -2.206 -12.330 2.835 1.00 95.88 207 GLU A O 1
ATOM 1657 N N . ASP A 1 208 ? -0.116 -12.199 3.625 1.00 95.75 208 ASP A N 1
ATOM 1658 C CA . ASP A 1 208 ? -0.504 -12.259 5.045 1.00 95.75 208 ASP A CA 1
ATOM 1659 C C . ASP A 1 208 ? -1.408 -11.069 5.449 1.00 95.75 208 ASP A C 1
ATOM 1661 O O . ASP A 1 208 ? -2.422 -11.225 6.144 1.00 95.75 208 ASP A O 1
ATOM 1665 N N . PHE A 1 209 ? -1.122 -9.858 4.956 1.00 97.38 209 PHE A N 1
ATOM 1666 C CA . PHE A 1 209 ? -2.025 -8.712 5.135 1.00 97.38 209 PHE A CA 1
ATOM 1667 C C . PHE A 1 209 ? -3.360 -8.887 4.406 1.00 97.38 209 PHE A C 1
ATOM 1669 O O . PHE A 1 209 ? -4.409 -8.500 4.935 1.00 97.38 209 PHE A O 1
ATOM 1676 N N . ARG A 1 210 ? -3.343 -9.460 3.200 1.00 96.88 210 ARG A N 1
ATOM 1677 C CA . ARG A 1 210 ? -4.544 -9.707 2.400 1.00 96.88 210 ARG A CA 1
ATOM 1678 C C . ARG A 1 210 ? -5.451 -10.726 3.075 1.00 96.88 210 ARG A C 1
ATOM 1680 O O . ARG A 1 210 ? -6.645 -10.468 3.209 1.00 96.88 210 ARG A O 1
ATOM 1687 N N . GLU A 1 211 ? -4.896 -11.850 3.522 1.00 96.00 211 GLU A N 1
ATOM 1688 C CA . GLU A 1 211 ? -5.617 -12.911 4.226 1.00 96.00 211 GLU A CA 1
ATOM 1689 C C . GLU A 1 211 ? -6.241 -12.400 5.517 1.00 96.00 211 GLU A C 1
ATOM 1691 O O . GLU A 1 211 ? -7.435 -12.613 5.749 1.00 96.00 211 GLU A O 1
ATOM 1696 N N . PHE A 1 212 ? -5.481 -11.635 6.305 1.00 97.00 212 PHE A N 1
ATOM 1697 C CA . PHE A 1 212 ? -6.037 -10.912 7.441 1.00 97.00 212 PHE A CA 1
ATOM 1698 C C . PHE A 1 212 ? -7.218 -10.033 7.006 1.00 97.00 212 PHE A C 1
ATOM 1700 O O . PHE A 1 212 ? -8.309 -10.130 7.563 1.00 97.00 212 PHE A O 1
ATOM 1707 N N . GLY A 1 213 ? -7.037 -9.208 5.974 1.00 97.88 213 GLY A N 1
ATOM 1708 C CA . GLY A 1 213 ? -8.050 -8.257 5.538 1.00 97.88 213 GLY A CA 1
ATOM 1709 C C . GLY A 1 213 ? -9.349 -8.897 5.025 1.00 97.88 213 GLY A C 1
ATOM 1710 O O . GLY A 1 213 ? -10.436 -8.385 5.291 1.00 97.88 213 GLY A O 1
ATOM 1711 N N . ILE A 1 214 ? -9.271 -10.026 4.317 1.00 97.94 214 ILE A N 1
ATOM 1712 C CA . ILE A 1 214 ? -10.460 -10.715 3.782 1.00 97.94 214 ILE A CA 1
ATOM 1713 C C . ILE A 1 214 ? -11.156 -11.613 4.815 1.00 97.94 214 ILE A C 1
ATOM 1715 O O . ILE A 1 214 ? -12.308 -11.997 4.605 1.00 97.94 214 ILE A O 1
ATOM 1719 N N . THR A 1 215 ? -10.491 -11.966 5.917 1.00 97.81 215 THR A N 1
ATOM 1720 C CA . THR A 1 215 ? -11.066 -12.814 6.981 1.00 97.81 215 THR A CA 1
ATOM 1721 C C . THR A 1 215 ? -11.534 -12.007 8.191 1.00 97.81 215 THR A C 1
ATOM 1723 O O . THR A 1 215 ? -12.513 -12.381 8.840 1.00 97.81 215 THR A O 1
ATOM 1726 N N . PHE A 1 216 ? -10.883 -10.880 8.484 1.00 98.19 216 PHE A N 1
ATOM 1727 C CA . PHE A 1 216 ? -11.195 -10.042 9.633 1.00 98.19 216 PHE A CA 1
ATOM 1728 C C . PHE A 1 216 ? -12.485 -9.242 9.431 1.00 98.19 216 P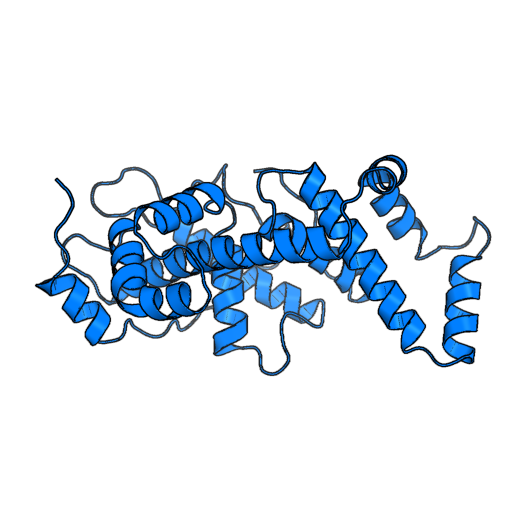HE A C 1
ATOM 1730 O O . PHE A 1 216 ? -12.590 -8.404 8.531 1.00 98.19 216 PHE A O 1
ATOM 1737 N N . LYS A 1 217 ? -13.446 -9.447 10.339 1.00 98.12 217 LYS A N 1
ATOM 1738 C CA . LYS A 1 217 ? -14.720 -8.722 10.392 1.00 98.12 217 LYS A CA 1
ATOM 1739 C C . LYS A 1 217 ? -14.726 -7.750 11.572 1.00 98.12 217 LYS A C 1
ATOM 1741 O O . LYS A 1 217 ? -14.725 -8.200 12.721 1.00 98.12 217 LYS A O 1
ATOM 1746 N N . PRO A 1 218 ? -14.747 -6.428 11.324 1.00 96.88 218 PRO A N 1
ATOM 1747 C CA . PRO A 1 218 ? -14.900 -5.449 12.392 1.00 96.88 218 PRO A CA 1
ATOM 1748 C C . PRO A 1 218 ? -16.188 -5.682 13.192 1.00 96.88 218 PRO A C 1
ATOM 1750 O O . PRO A 1 218 ? -17.197 -6.146 12.656 1.00 96.88 218 PRO A O 1
ATOM 1753 N N . HIS A 1 219 ? -16.175 -5.309 14.471 1.00 95.56 219 HIS A N 1
ATOM 1754 C CA . HIS A 1 219 ? -17.341 -5.454 15.341 1.00 95.56 219 HIS A CA 1
ATOM 1755 C C . HIS A 1 219 ? -18.583 -4.771 14.737 1.00 95.56 219 HIS A C 1
ATOM 1757 O O . HIS A 1 219 ? -18.521 -3.626 14.285 1.00 95.56 219 HIS A O 1
ATOM 1763 N N . GLY A 1 220 ? -19.711 -5.487 14.712 1.00 94.31 220 GLY A N 1
ATOM 1764 C CA . GLY A 1 220 ? -20.977 -4.987 14.167 1.00 94.31 220 GLY A CA 1
ATOM 1765 C C . GLY A 1 220 ? -21.050 -4.904 12.635 1.00 94.31 220 GLY A C 1
ATOM 1766 O O . GLY A 1 220 ? -22.025 -4.370 12.108 1.00 94.31 220 GLY A O 1
ATOM 1767 N N . ARG A 1 221 ? -20.056 -5.416 11.894 1.00 96.06 221 ARG A N 1
ATOM 1768 C CA . ARG A 1 221 ? -20.067 -5.473 10.420 1.00 96.06 221 ARG A CA 1
ATOM 1769 C C . ARG A 1 221 ? -20.220 -6.918 9.944 1.00 96.06 221 ARG A C 1
ATOM 1771 O O . ARG A 1 221 ? -19.663 -7.838 10.535 1.00 96.06 221 ARG A O 1
ATOM 1778 N N . LYS A 1 222 ? -20.989 -7.117 8.868 1.00 96.50 222 LYS A N 1
ATOM 1779 C CA . LYS A 1 222 ? -21.162 -8.436 8.231 1.00 96.50 222 LYS A CA 1
ATOM 1780 C C . LYS A 1 222 ? -19.985 -8.791 7.321 1.00 96.50 222 LYS A C 1
ATOM 1782 O O . LYS A 1 222 ? -19.581 -9.958 7.263 1.00 96.50 222 LYS A O 1
ATOM 1787 N N . ASP A 1 223 ? -19.453 -7.768 6.660 1.00 97.25 223 ASP A N 1
ATOM 1788 C CA . ASP A 1 223 ? -18.396 -7.879 5.664 1.00 97.25 223 ASP A CA 1
ATOM 1789 C C . ASP A 1 223 ? -17.013 -7.748 6.294 1.00 97.25 223 ASP A C 1
ATOM 1791 O O . ASP A 1 223 ? -16.823 -7.057 7.304 1.00 97.25 223 ASP A O 1
ATOM 1795 N N . SER A 1 224 ? -16.048 -8.411 5.665 1.00 98.00 224 SER A N 1
ATOM 1796 C CA . SER A 1 224 ? -14.637 -8.285 6.005 1.00 98.00 224 SER A CA 1
ATOM 1797 C C . SER A 1 224 ? -14.095 -6.906 5.630 1.00 98.00 224 SER A C 1
ATOM 1799 O O . SER A 1 224 ? -14.703 -6.165 4.851 1.00 98.00 224 SER A O 1
ATOM 1801 N N . ILE A 1 225 ? -12.947 -6.535 6.199 1.00 97.88 225 ILE A N 1
ATOM 1802 C CA . ILE A 1 225 ? -12.373 -5.208 5.962 1.00 97.88 225 ILE A CA 1
ATOM 1803 C C . ILE A 1 225 ? -11.914 -5.012 4.507 1.00 97.88 225 ILE A C 1
ATOM 1805 O O . ILE A 1 225 ? -12.057 -3.911 3.966 1.00 97.88 225 ILE A O 1
ATOM 1809 N N . LEU A 1 226 ? -11.465 -6.090 3.860 1.00 98.00 226 LEU A N 1
ATOM 1810 C CA . LEU A 1 226 ? -11.218 -6.180 2.424 1.00 98.00 226 LEU A CA 1
ATOM 1811 C C . LEU A 1 226 ? -12.237 -7.119 1.766 1.00 98.00 226 LEU A C 1
ATOM 1813 O O . LEU A 1 226 ? -12.554 -8.180 2.307 1.00 98.00 226 LEU A O 1
ATOM 1817 N N . LEU A 1 227 ? -12.726 -6.751 0.579 1.00 96.62 227 LEU A N 1
ATOM 1818 C CA . LEU A 1 227 ? -13.610 -7.607 -0.217 1.00 96.62 227 LEU A CA 1
ATOM 1819 C C . LEU A 1 227 ? -12.783 -8.460 -1.179 1.00 96.62 227 LEU A C 1
ATOM 1821 O O . LEU A 1 227 ? -11.915 -7.951 -1.887 1.00 96.62 227 LEU A O 1
ATOM 1825 N N . LYS A 1 228 ? -13.027 -9.772 -1.191 1.00 95.38 228 LYS A N 1
ATOM 1826 C CA . LYS A 1 228 ? -12.196 -10.749 -1.915 1.00 95.38 228 LYS A CA 1
ATOM 1827 C C . LYS A 1 228 ? -12.135 -10.493 -3.427 1.00 95.38 228 LYS A C 1
ATOM 1829 O O . LYS A 1 228 ? -11.094 -10.722 -4.029 1.00 95.38 228 LYS A O 1
ATOM 1834 N N . ASP A 1 229 ? -13.233 -10.055 -4.024 1.00 94.69 229 ASP A N 1
ATOM 1835 C CA . ASP A 1 229 ? -13.406 -9.763 -5.451 1.00 94.69 229 ASP A CA 1
ATOM 1836 C C . ASP A 1 229 ? -12.857 -8.387 -5.869 1.00 94.69 229 ASP A C 1
ATOM 1838 O O . ASP A 1 229 ? -12.413 -8.204 -7.007 1.00 94.69 229 ASP A O 1
ATOM 1842 N N . GLU A 1 230 ? -12.819 -7.431 -4.945 1.00 94.88 230 GLU A N 1
ATOM 1843 C CA . GLU A 1 230 ? -12.234 -6.101 -5.159 1.00 94.88 230 GLU A CA 1
ATOM 1844 C C . GLU A 1 230 ? -10.743 -6.021 -4.817 1.00 94.88 230 GLU A C 1
ATOM 1846 O O . GLU A 1 230 ? -10.069 -5.078 -5.219 1.00 94.88 230 GLU A O 1
ATOM 1851 N N . THR A 1 231 ? -10.212 -6.996 -4.086 1.00 96.62 231 THR A N 1
ATOM 1852 C CA . THR A 1 231 ? -8.811 -6.997 -3.654 1.00 96.62 231 THR A CA 1
ATOM 1853 C C . THR A 1 231 ? -7.934 -7.690 -4.687 1.00 96.62 231 THR A C 1
ATOM 1855 O O . THR A 1 231 ? -8.271 -8.789 -5.144 1.00 96.62 231 THR A O 1
ATOM 1858 N N . TRP A 1 232 ? -6.797 -7.080 -5.035 1.00 95.88 232 TRP A N 1
ATOM 1859 C CA . TRP A 1 232 ? -5.798 -7.714 -5.896 1.00 95.88 232 TRP A CA 1
ATOM 1860 C C . TRP A 1 232 ? -5.395 -9.079 -5.325 1.00 95.88 232 TRP A C 1
ATOM 1862 O O . TRP A 1 232 ? -5.361 -9.273 -4.110 1.00 95.88 232 TRP A O 1
ATOM 1872 N N . GLN A 1 233 ? -5.147 -10.045 -6.204 1.00 94.81 233 GLN A N 1
ATOM 1873 C CA . GLN A 1 233 ? -4.756 -11.398 -5.818 1.00 94.81 233 GLN A CA 1
ATOM 1874 C C . GLN A 1 233 ? -3.344 -11.656 -6.337 1.00 94.81 233 GLN A C 1
ATOM 1876 O O . GLN A 1 233 ? -3.089 -11.328 -7.502 1.00 94.81 233 GLN A O 1
ATOM 1881 N N . PRO A 1 234 ? -2.462 -12.275 -5.535 1.00 92.25 234 PRO A N 1
ATOM 1882 C CA . PRO A 1 234 ? -1.148 -12.665 -6.017 1.00 92.25 234 PRO A CA 1
ATOM 1883 C C . PRO A 1 234 ? -1.234 -13.713 -7.135 1.00 92.25 234 PRO A C 1
ATOM 1885 O O . PRO A 1 234 ? -2.285 -14.344 -7.322 1.00 92.25 234 PRO A O 1
ATOM 1888 N N . PRO A 1 235 ? -0.120 -13.941 -7.857 1.00 91.75 235 PRO A N 1
ATOM 1889 C CA . PRO A 1 235 ? 0.011 -15.076 -8.762 1.00 91.75 235 PRO A CA 1
ATOM 1890 C C . PRO A 1 235 ? -0.421 -16.385 -8.088 1.00 91.75 235 PRO A C 1
ATOM 1892 O O . PRO A 1 235 ? -0.091 -16.649 -6.930 1.00 91.75 235 PRO A O 1
ATOM 1895 N N . VAL A 1 236 ? -1.187 -17.209 -8.810 1.00 89.69 236 VAL A N 1
ATOM 1896 C CA . VAL A 1 236 ? -1.765 -18.463 -8.279 1.00 89.69 236 VAL A CA 1
ATOM 1897 C C . VAL A 1 236 ? -0.706 -19.480 -7.859 1.00 89.69 236 VAL A C 1
ATOM 1899 O O . VAL A 1 236 ? -0.977 -20.370 -7.061 1.00 89.69 236 VAL A O 1
ATOM 1902 N N . ASP A 1 237 ? 0.491 -19.337 -8.408 1.00 90.56 237 ASP A N 1
ATOM 1903 C CA . ASP A 1 237 ? 1.647 -20.192 -8.228 1.00 90.56 237 ASP A CA 1
ATOM 1904 C C . ASP A 1 237 ? 2.681 -19.585 -7.270 1.00 90.56 237 ASP A C 1
ATOM 1906 O O . ASP A 1 237 ? 3.835 -20.015 -7.304 1.00 90.56 237 ASP A O 1
ATOM 1910 N N . LEU A 1 238 ? 2.298 -18.583 -6.463 1.00 91.00 238 LEU A N 1
ATOM 1911 C CA . LEU A 1 238 ? 3.095 -18.043 -5.361 1.00 91.00 238 LEU A CA 1
ATOM 1912 C C . LEU A 1 238 ? 3.150 -19.082 -4.223 1.00 91.00 238 LEU A C 1
ATOM 1914 O O . LEU A 1 238 ? 2.121 -19.299 -3.570 1.00 91.00 238 LEU A O 1
ATOM 1918 N N . PRO A 1 239 ? 4.302 -19.737 -3.959 1.00 89.56 239 PRO A N 1
ATOM 1919 C CA . PRO A 1 239 ? 4.399 -20.632 -2.818 1.00 89.56 239 PRO A CA 1
ATOM 1920 C C . PRO A 1 239 ? 4.099 -19.887 -1.517 1.00 89.56 239 PRO A C 1
ATOM 1922 O O . PRO A 1 239 ? 4.545 -18.760 -1.308 1.00 89.56 239 PRO A O 1
ATOM 1925 N N . ARG A 1 240 ? 3.299 -20.525 -0.659 1.00 88.50 240 ARG A N 1
ATOM 1926 C CA . ARG A 1 240 ? 2.884 -19.951 0.619 1.00 88.50 240 ARG A CA 1
ATOM 1927 C C . ARG A 1 240 ? 3.945 -20.208 1.662 1.00 88.50 240 ARG A C 1
ATOM 1929 O O . ARG A 1 240 ? 4.160 -21.349 2.064 1.00 88.50 240 ARG A O 1
ATOM 1936 N N . ILE A 1 241 ? 4.567 -19.133 2.117 1.00 86.50 241 ILE A N 1
ATOM 1937 C CA . ILE A 1 241 ? 5.396 -19.142 3.310 1.00 86.50 241 ILE A CA 1
ATOM 1938 C C . ILE A 1 241 ? 4.589 -18.432 4.384 1.00 86.50 241 ILE A C 1
ATOM 1940 O O . ILE A 1 241 ? 4.215 -17.275 4.209 1.00 86.50 241 ILE A O 1
ATOM 1944 N N . SER A 1 242 ? 4.293 -19.134 5.482 1.00 77.69 242 SER A N 1
ATOM 1945 C CA . SER A 1 242 ? 3.706 -18.480 6.651 1.00 77.69 242 SER A CA 1
ATOM 1946 C C . SER A 1 242 ? 4.707 -17.449 7.145 1.00 77.69 242 SER A C 1
ATOM 1948 O O . SER A 1 242 ? 5.762 -17.794 7.680 1.00 77.69 242 SER A O 1
ATOM 1950 N N . CYS A 1 243 ? 4.402 -16.181 6.913 1.00 77.44 243 CYS A N 1
ATOM 1951 C CA . CYS A 1 243 ? 5.126 -15.092 7.520 1.00 77.44 243 CYS A CA 1
ATOM 1952 C C . CYS A 1 243 ? 4.412 -14.778 8.831 1.00 77.44 243 CYS A C 1
ATOM 1954 O O . CYS A 1 243 ? 3.444 -14.022 8.839 1.00 77.44 243 CYS A O 1
ATOM 1956 N N . ASP A 1 244 ? 4.887 -15.348 9.940 1.00 79.12 244 ASP A N 1
ATOM 1957 C CA . ASP A 1 244 ? 4.505 -14.881 11.275 1.00 79.12 244 ASP A CA 1
ATOM 1958 C C . ASP A 1 244 ? 5.132 -13.500 11.481 1.00 79.12 244 ASP A C 1
ATOM 1960 O O . ASP A 1 244 ? 6.162 -13.358 12.136 1.00 79.12 244 ASP A O 1
ATOM 1964 N N . LEU A 1 245 ? 4.568 -12.479 10.830 1.00 80.69 245 LEU A N 1
ATOM 1965 C CA . LEU A 1 245 ? 5.099 -11.125 10.857 1.00 80.69 245 LEU A CA 1
ATOM 1966 C C . LEU A 1 245 ? 4.909 -10.553 12.261 1.00 80.69 245 LEU A C 1
ATOM 1968 O O . LEU A 1 245 ? 3.767 -10.283 12.655 1.00 80.69 245 LEU A O 1
ATOM 1972 N N . PRO A 1 246 ? 5.992 -10.320 13.026 1.00 87.38 246 PRO A N 1
ATOM 1973 C CA . PRO A 1 246 ? 5.872 -9.726 14.340 1.00 87.38 246 PRO A CA 1
ATOM 1974 C C . PRO A 1 246 ? 5.624 -8.228 14.157 1.00 87.38 246 PRO A C 1
ATOM 1976 O O . PRO A 1 246 ? 6.546 -7.414 14.183 1.00 87.38 246 PRO A O 1
ATOM 1979 N N . LEU A 1 247 ? 4.366 -7.846 13.933 1.00 92.19 247 LEU A N 1
ATOM 1980 C CA . LEU A 1 247 ? 3.993 -6.440 13.970 1.00 92.19 247 LEU A CA 1
ATOM 1981 C C . LEU A 1 247 ? 4.171 -5.934 15.402 1.00 92.19 247 L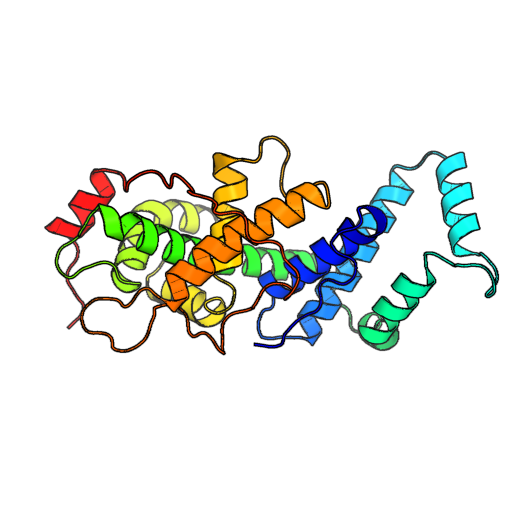EU A C 1
ATOM 1983 O O . LEU A 1 247 ? 3.637 -6.554 16.329 1.00 92.19 247 LEU A O 1
ATOM 1987 N N . PRO A 1 248 ? 4.879 -4.810 15.612 1.00 94.19 248 PRO A N 1
ATOM 1988 C CA . PRO A 1 248 ? 5.008 -4.263 16.948 1.00 94.19 248 PRO A CA 1
ATOM 1989 C C . PRO A 1 248 ? 3.618 -3.932 17.508 1.00 94.19 248 PRO A C 1
ATOM 1991 O O . PRO A 1 248 ? 2.731 -3.506 16.752 1.00 94.19 248 PRO A O 1
ATOM 1994 N N . PRO A 1 249 ? 3.400 -4.088 18.823 1.00 96.06 249 PRO A N 1
ATOM 1995 C CA . PRO A 1 249 ? 2.149 -3.675 19.449 1.00 96.06 249 PRO A CA 1
ATOM 1996 C C . PRO A 1 249 ? 1.903 -2.180 19.212 1.00 96.06 249 PRO A C 1
ATOM 1998 O O . PRO A 1 249 ? 2.831 -1.433 18.891 1.00 96.06 249 PRO A O 1
ATOM 2001 N N . LEU A 1 250 ? 0.650 -1.731 19.318 1.00 96.50 250 LEU A N 1
ATOM 2002 C CA . LEU A 1 250 ? 0.372 -0.290 19.312 1.00 96.50 250 LEU A CA 1
ATOM 2003 C C . LEU A 1 250 ? 1.110 0.382 20.482 1.00 96.50 250 LEU A C 1
ATOM 2005 O O . LEU A 1 250 ? 1.108 -0.197 21.567 1.00 96.50 250 LEU A O 1
ATOM 2009 N N . PRO A 1 251 ? 1.714 1.569 20.287 1.00 97.44 251 PRO A N 1
ATOM 2010 C CA . PRO A 1 251 ? 2.279 2.348 21.380 1.00 97.44 251 PRO A CA 1
ATOM 2011 C C . PRO A 1 251 ? 1.211 2.698 22.419 1.00 97.44 251 PRO A C 1
ATOM 2013 O O . PRO A 1 251 ? 0.044 2.913 22.066 1.00 97.44 251 PRO A O 1
ATOM 2016 N N . ASP A 1 252 ? 1.617 2.803 23.682 1.00 97.50 252 ASP A N 1
ATOM 2017 C CA . ASP A 1 252 ? 0.708 3.062 24.800 1.00 97.50 252 ASP A CA 1
ATOM 2018 C C . ASP A 1 252 ? -0.062 4.373 24.619 1.00 97.50 252 ASP A C 1
ATOM 2020 O O . ASP A 1 252 ? -1.260 4.421 24.905 1.00 97.50 252 ASP A O 1
ATOM 2024 N N . GLU A 1 253 ? 0.563 5.417 24.060 1.00 97.81 253 GLU A N 1
ATOM 2025 C CA . GLU A 1 253 ? -0.133 6.674 23.783 1.00 97.81 253 GLU A CA 1
ATOM 2026 C C . GLU A 1 253 ? -1.281 6.510 22.774 1.00 97.81 253 GLU A C 1
ATOM 2028 O O . GLU A 1 253 ? -2.338 7.124 22.930 1.00 97.81 253 GLU A O 1
ATOM 2033 N N . GLN A 1 254 ? -1.130 5.628 21.780 1.00 97.81 254 GLN A N 1
ATOM 2034 C CA . GLN A 1 254 ? -2.182 5.351 20.800 1.00 97.81 254 GLN A CA 1
ATOM 2035 C C . GLN A 1 254 ? -3.309 4.521 21.420 1.00 97.81 254 GLN A C 1
ATOM 2037 O O . GLN A 1 254 ? -4.483 4.751 21.124 1.00 97.81 254 GLN A O 1
ATOM 2042 N N . ILE A 1 255 ? -2.972 3.570 22.299 1.00 97.69 255 ILE A N 1
ATOM 2043 C CA . ILE A 1 255 ? -3.959 2.778 23.044 1.00 97.69 255 ILE A CA 1
ATOM 2044 C C . ILE A 1 255 ? -4.779 3.692 23.954 1.00 97.69 255 ILE A C 1
ATOM 2046 O O . ILE A 1 255 ? -6.010 3.624 23.927 1.00 97.69 255 ILE A O 1
ATOM 2050 N N . LYS A 1 256 ? -4.111 4.573 24.704 1.00 97.25 256 LYS A N 1
ATOM 2051 C CA . LYS A 1 256 ? -4.752 5.546 25.589 1.00 97.25 256 LYS A CA 1
ATOM 2052 C C . LYS A 1 256 ? -5.708 6.455 24.817 1.00 97.25 256 LYS A C 1
ATOM 2054 O O . LYS A 1 256 ? -6.884 6.527 25.168 1.00 97.25 256 LYS A O 1
ATOM 2059 N N . ALA A 1 257 ? -5.257 7.040 23.706 1.00 97.38 257 ALA A N 1
ATOM 2060 C CA . ALA A 1 257 ? -6.097 7.894 22.863 1.00 97.38 257 ALA A CA 1
ATOM 2061 C C . ALA A 1 257 ? -7.347 7.156 22.337 1.00 97.38 257 ALA A C 1
ATOM 2063 O O . ALA A 1 257 ? -8.445 7.709 22.283 1.00 97.38 257 ALA A O 1
ATOM 2064 N N . LEU A 1 258 ? -7.227 5.869 21.986 1.00 97.25 258 LEU A N 1
ATOM 2065 C CA . LEU A 1 258 ? -8.379 5.058 21.574 1.00 97.25 258 LEU A CA 1
ATOM 2066 C C . LEU A 1 258 ? -9.362 4.737 22.710 1.00 97.25 258 LEU A C 1
ATOM 2068 O O . LEU A 1 258 ? -10.527 4.443 22.426 1.00 97.25 258 LEU A O 1
ATOM 2072 N N . GLN A 1 259 ? -8.900 4.694 23.958 1.00 95.31 259 GLN A N 1
ATOM 2073 C CA . GLN A 1 259 ? -9.719 4.348 25.121 1.00 95.31 259 GLN A CA 1
ATOM 2074 C C . GLN A 1 259 ? -10.410 5.569 25.727 1.00 95.31 259 GLN A C 1
ATOM 2076 O O . GLN A 1 259 ? -11.571 5.465 26.127 1.00 95.31 259 GLN A O 1
ATOM 2081 N N . GLU A 1 260 ? -9.705 6.696 25.782 1.00 96.25 260 GLU A N 1
ATOM 2082 C CA . GLU A 1 260 ? -10.136 7.902 26.489 1.00 96.25 260 GLU A CA 1
ATOM 2083 C C . GLU A 1 260 ? -10.760 8.935 25.538 1.00 96.25 260 GLU A C 1
ATOM 2085 O O . GLU A 1 260 ? -11.827 9.475 25.834 1.00 96.25 260 GLU A O 1
ATOM 2090 N N . ASP A 1 261 ? -10.165 9.142 24.359 1.00 96.56 261 ASP A N 1
ATOM 2091 C CA . ASP A 1 261 ? -10.494 10.290 23.503 1.00 96.56 261 ASP A CA 1
ATOM 2092 C C . ASP A 1 261 ? -11.396 9.925 22.314 1.00 96.56 261 ASP A C 1
ATOM 2094 O O . ASP A 1 261 ? -12.194 10.744 21.847 1.00 96.56 261 ASP A O 1
ATOM 2098 N N . TYR A 1 262 ? -11.310 8.692 21.804 1.00 96.50 262 TYR A N 1
ATOM 2099 C CA . TYR A 1 262 ? -12.105 8.280 20.645 1.00 96.50 262 TYR A CA 1
ATOM 2100 C C . TYR A 1 262 ? -13.602 8.175 20.977 1.00 96.50 262 TYR A C 1
ATOM 2102 O O . TYR A 1 262 ? -14.062 7.232 21.626 1.00 96.50 262 TYR A O 1
ATOM 2110 N N . GLN A 1 263 ? -14.390 9.092 20.414 1.00 93.62 263 GLN A N 1
ATOM 2111 C CA . GLN A 1 263 ? -15.851 9.038 20.423 1.00 93.62 263 GLN A CA 1
ATOM 2112 C C . GLN A 1 263 ? -16.362 8.540 19.069 1.00 93.62 263 GLN A C 1
ATOM 2114 O O . GLN A 1 263 ? -16.036 9.090 18.014 1.00 93.62 263 GLN A O 1
ATOM 2119 N N . ALA A 1 264 ? -17.164 7.472 19.079 1.00 88.69 264 ALA A N 1
ATOM 2120 C CA . ALA A 1 264 ? -17.759 6.965 17.850 1.00 88.69 264 ALA A CA 1
ATOM 2121 C C . ALA A 1 264 ? -18.677 8.046 17.242 1.00 88.69 264 ALA A C 1
ATOM 2123 O O . ALA A 1 264 ? -19.524 8.575 17.961 1.00 88.69 264 ALA A O 1
ATOM 2124 N N . PRO A 1 265 ? -18.545 8.370 15.941 1.00 83.69 265 PRO A N 1
ATOM 2125 C CA . PRO A 1 265 ? -19.482 9.278 15.297 1.00 83.69 265 PRO A CA 1
ATOM 2126 C C . PRO A 1 265 ? -20.873 8.645 15.331 1.00 83.69 265 PRO A C 1
ATOM 2128 O O . PRO A 1 265 ? -21.004 7.496 14.888 1.00 83.69 265 PRO A O 1
ATOM 2131 N N . VAL A 1 266 ? -21.839 9.398 15.863 1.00 72.75 266 VAL A N 1
ATOM 2132 C CA . VAL A 1 266 ? -23.274 9.075 15.858 1.00 72.75 266 VAL A CA 1
ATOM 2133 C C . VAL A 1 266 ? -23.789 9.020 14.424 1.00 72.75 266 VAL A C 1
ATOM 2135 O O . VAL A 1 266 ? -23.336 9.857 13.608 1.00 72.75 266 VAL A O 1
#

pLDDT: mean 88.62, std 11.78, range [43.78, 98.69]

Foldseek 3Di:
DDADDLPPLLDQLSVLSSVLLLLLCLQQVPDLLSSLLSSVLSVVVVVVVCCVPDDPVRVVVVVVLVPDDPDPPRSCVVVVVSCVVSVVVVCVVVRDDPVVNVVSSVVSLVLLLLLLQLLLVLVLQQVLVFDQHRDSQLSLVLCLVPPQVVCVVVVHDRDSVSSVVSNVRNVQPSLLSNLVVCCVPPPDPPDQDDGSVSVLVSLLSSVVSVVQQQPDDGRPGPGGNHPPVSHHDDDPPRDHDPDPPCRDHDDPVSSCCSHPPDDDDD

Secondary structure (DSSP, 8-state):
-------STTSGGGHHHHHHHHHHHHH-TT-HHHHHHHHHHHHHHHHHHHHHHS-HHHHHHHHHHHT--BTB--HHHHHHHHHHHTTHHHHHHTPPPHHHHHHHHHHHHHHHHHHHHHHHHHHHHHHH--TT---HHHHHHHHHHHTHHHHHHTT---SHHHHHHHHHHHGGGHHHHHHHHHIIIII-SS-S--SHHHHHHHHHHHHHHHHHHHH---TT-SS-SS-TTTS----TT---------PPPPPHHHHHHHHHT-PPP-

Solvent-accessible surface area (backbone atoms only — not comparable to full-atom values): 14829 Å² total; per-residue (Å²): 76,78,83,70,81,48,70,64,38,86,36,64,94,32,21,68,59,20,50,34,46,51,48,14,48,56,50,32,74,87,37,69,68,60,18,36,51,45,27,54,51,52,56,50,51,54,51,50,52,52,50,72,73,37,52,74,69,53,39,51,50,51,54,52,63,74,65,58,72,95,79,62,96,50,82,54,54,61,49,51,47,49,38,55,76,53,38,38,78,68,40,61,82,68,50,70,54,72,66,54,47,52,54,51,45,52,52,24,49,53,34,23,41,52,17,1,48,34,54,48,43,31,60,32,27,60,80,66,58,42,84,78,47,38,40,68,71,56,26,47,50,48,46,48,76,76,41,19,71,61,36,44,75,74,71,41,87,55,46,70,68,55,54,53,48,24,31,67,73,26,49,41,44,14,28,54,26,28,28,47,54,48,38,62,74,74,69,40,91,85,62,85,65,91,45,20,68,43,48,52,52,46,52,35,46,15,44,53,44,39,54,49,30,48,67,42,54,37,67,98,48,94,58,36,77,32,52,75,68,50,27,64,60,78,69,91,82,61,80,87,57,89,65,85,71,84,71,70,72,68,54,69,70,59,53,48,42,53,67,76,67,62,71,82,86,129